Protein AF-A0A6M3IYB3-F1 (afdb_monomer_lite)

Radius of gyration: 25.64 Å; chains: 1; bounding box: 66×63×78 Å

pLDDT: mean 83.31, std 16.06, range [35.41, 97.5]

Organism: NCBI:txid1070528

Structure (mmCIF, N/CA/C/O backbone):
data_AF-A0A6M3IYB3-F1
#
_entry.id   AF-A0A6M3IYB3-F1
#
loop_
_atom_site.group_PDB
_atom_site.id
_atom_site.type_symbol
_atom_site.label_atom_id
_atom_site.label_alt_id
_atom_site.label_comp_id
_atom_site.label_asym_id
_atom_site.label_entity_id
_atom_site.label_seq_id
_atom_site.pdbx_PDB_ins_code
_atom_site.Cartn_x
_atom_site.Cartn_y
_atom_site.Cartn_z
_atom_site.occupancy
_atom_site.B_iso_or_equiv
_atom_site.auth_seq_id
_atom_site.auth_comp_id
_atom_site.auth_asym_id
_atom_site.auth_atom_id
_atom_site.pdbx_PDB_model_num
ATOM 1 N N . MET A 1 1 ? 25.059 30.092 -46.798 1.00 45.81 1 MET A N 1
ATOM 2 C CA . MET A 1 1 ? 26.028 29.806 -45.722 1.00 45.81 1 MET A CA 1
ATOM 3 C C . MET A 1 1 ? 25.673 28.438 -45.181 1.00 45.81 1 MET A C 1
ATOM 5 O O . MET A 1 1 ? 24.581 28.301 -44.657 1.00 45.81 1 MET A O 1
ATOM 9 N N . ALA A 1 2 ? 26.499 27.421 -45.425 1.00 50.78 2 ALA A N 1
ATOM 10 C CA . ALA A 1 2 ? 26.292 26.113 -44.812 1.00 50.78 2 ALA A CA 1
ATOM 11 C C . ALA A 1 2 ? 26.700 26.242 -43.340 1.00 50.78 2 ALA A C 1
ATOM 13 O O . ALA A 1 2 ? 27.880 26.450 -43.049 1.00 50.78 2 ALA A O 1
ATOM 14 N N . GLU A 1 3 ? 25.721 26.237 -42.438 1.00 55.41 3 GLU A N 1
ATOM 15 C CA . GLU A 1 3 ? 25.973 26.169 -41.001 1.00 55.41 3 GLU A CA 1
ATOM 16 C C . GLU A 1 3 ? 26.817 24.922 -40.732 1.00 55.41 3 GLU A C 1
ATOM 18 O O . GLU A 1 3 ? 26.485 23.821 -41.171 1.00 55.41 3 GLU A O 1
ATOM 23 N N . LYS A 1 4 ? 27.970 25.101 -40.080 1.00 54.88 4 LYS A N 1
ATOM 24 C CA . LYS A 1 4 ? 28.775 23.969 -39.626 1.00 54.88 4 LYS A CA 1
ATOM 25 C C . LYS A 1 4 ? 27.928 23.201 -38.616 1.00 54.88 4 LYS A C 1
ATOM 27 O O . LYS A 1 4 ? 27.732 23.693 -37.510 1.00 54.88 4 LYS A O 1
ATOM 32 N N . GLU A 1 5 ? 27.449 22.019 -38.996 1.00 70.62 5 GLU A N 1
ATOM 33 C CA . GLU A 1 5 ? 26.869 21.065 -38.050 1.00 70.62 5 GLU A CA 1
ATOM 34 C C . GLU A 1 5 ? 27.866 20.849 -36.910 1.00 70.62 5 GLU A C 1
ATOM 36 O O . GLU A 1 5 ? 28.963 20.316 -37.123 1.00 70.62 5 GLU A O 1
ATOM 41 N N . THR A 1 6 ? 27.508 21.297 -35.707 1.00 83.31 6 THR A N 1
ATOM 42 C CA . THR A 1 6 ? 28.275 20.992 -34.502 1.00 83.31 6 THR A CA 1
ATOM 43 C C . THR A 1 6 ? 28.244 19.483 -34.253 1.00 83.31 6 THR A C 1
ATOM 45 O O . THR A 1 6 ? 27.295 18.787 -34.620 1.00 83.31 6 THR A O 1
ATOM 48 N N . GLU A 1 7 ? 29.306 18.948 -33.646 1.00 86.25 7 GLU A N 1
ATOM 49 C CA . GLU A 1 7 ? 29.440 17.509 -33.360 1.00 86.25 7 GLU A CA 1
ATOM 50 C C . GLU A 1 7 ? 28.261 16.950 -32.543 1.00 86.25 7 GLU A C 1
ATOM 52 O O . GLU A 1 7 ? 27.913 15.776 -32.661 1.00 86.25 7 GLU A O 1
ATOM 57 N N . GLU A 1 8 ? 27.599 17.814 -31.775 1.00 87.62 8 GLU A N 1
ATOM 58 C CA . GLU A 1 8 ? 26.383 17.531 -31.016 1.00 87.62 8 GLU A CA 1
ATOM 59 C C . GLU A 1 8 ? 25.196 17.163 -31.915 1.00 87.62 8 GLU A C 1
ATOM 61 O O . GLU A 1 8 ? 24.515 16.178 -31.638 1.00 87.62 8 GLU A O 1
ATOM 66 N N . TYR A 1 9 ? 24.970 17.878 -33.025 1.00 90.38 9 TYR A N 1
ATOM 67 C CA . TYR A 1 9 ? 23.885 17.542 -33.957 1.00 90.38 9 TYR A CA 1
ATOM 68 C C . TYR A 1 9 ? 24.120 16.197 -34.633 1.00 90.38 9 TYR A C 1
ATOM 70 O O . TYR A 1 9 ? 23.188 15.408 -34.766 1.00 90.38 9 TYR A O 1
ATOM 78 N N . LYS A 1 10 ? 25.375 15.889 -34.978 1.00 92.12 10 LYS A N 1
ATOM 79 C CA . LYS A 1 10 ? 25.733 14.575 -35.527 1.00 92.12 10 LYS A CA 1
ATOM 80 C C . LYS A 1 10 ? 25.457 13.464 -34.522 1.00 92.12 10 LYS A C 1
ATOM 82 O O . LYS A 1 10 ? 24.902 12.434 -34.889 1.00 92.12 10 LYS A O 1
ATOM 87 N N . PHE A 1 11 ? 25.788 13.696 -33.253 1.00 91.88 11 PHE A N 1
ATOM 88 C CA . PHE A 1 11 ? 25.524 12.736 -32.186 1.00 91.88 11 PHE A CA 1
ATOM 89 C C . PHE A 1 11 ? 24.021 12.538 -31.944 1.00 91.88 11 PHE A C 1
ATOM 91 O O . PHE A 1 11 ? 23.573 11.408 -31.765 1.00 91.88 11 PHE A O 1
ATOM 98 N N . ILE A 1 12 ? 23.227 13.610 -32.025 1.00 93.44 12 ILE A N 1
ATOM 99 C CA . ILE A 1 12 ? 21.763 13.536 -31.960 1.00 93.44 12 ILE A CA 1
ATOM 100 C C . ILE A 1 12 ? 21.186 12.727 -33.130 1.00 93.44 12 ILE A C 1
ATOM 102 O O . ILE A 1 12 ? 20.299 11.888 -32.951 1.00 93.44 12 ILE A O 1
ATOM 106 N N . ASP A 1 13 ? 21.697 12.954 -34.334 1.00 94.69 13 ASP A N 1
ATOM 107 C CA . ASP A 1 13 ? 21.242 12.265 -35.536 1.00 94.69 13 ASP A CA 1
ATOM 108 C C . ASP A 1 13 ? 21.553 10.766 -35.529 1.00 94.69 13 ASP A C 1
ATOM 110 O O . ASP A 1 13 ? 20.776 9.985 -36.087 1.00 94.69 13 ASP A O 1
ATOM 114 N N . GLU A 1 14 ? 22.640 10.343 -34.874 1.00 94.00 14 GLU A N 1
ATOM 115 C CA . GLU A 1 14 ? 22.983 8.927 -34.718 1.00 94.00 14 GLU A CA 1
ATOM 116 C C . GLU A 1 14 ? 21.847 8.152 -34.036 1.00 94.00 14 GLU A C 1
ATOM 118 O O . GLU A 1 14 ? 21.379 7.148 -34.580 1.00 94.00 14 GLU A O 1
ATOM 123 N N . PHE A 1 15 ? 21.350 8.624 -32.886 1.00 91.12 15 PHE A N 1
ATOM 124 C CA . PHE A 1 15 ? 20.295 7.912 -32.159 1.00 91.12 15 PHE A CA 1
ATOM 125 C C . PHE A 1 15 ? 18.886 8.188 -32.694 1.00 91.12 15 PHE A C 1
ATOM 127 O O . PHE A 1 15 ? 18.034 7.305 -32.624 1.00 91.12 15 PHE A O 1
ATOM 134 N N . LYS A 1 16 ? 18.619 9.350 -33.310 1.00 94.50 16 LYS A N 1
ATOM 135 C CA . LYS A 1 16 ? 17.307 9.642 -33.930 1.00 94.50 16 LYS A CA 1
ATOM 136 C C . LYS A 1 16 ? 16.931 8.676 -35.053 1.00 94.50 16 LYS A C 1
ATOM 138 O O . LYS A 1 16 ? 15.746 8.467 -35.317 1.00 94.50 16 LYS A O 1
ATOM 143 N N . ARG A 1 17 ? 17.926 8.084 -35.719 1.00 94.56 17 ARG A N 1
ATOM 144 C CA . ARG A 1 17 ? 17.726 7.081 -36.779 1.00 94.56 17 ARG A CA 1
ATOM 145 C C . ARG A 1 17 ? 17.365 5.698 -36.233 1.00 94.56 17 ARG A C 1
ATOM 147 O O . ARG A 1 17 ? 16.948 4.831 -36.998 1.00 94.56 17 ARG A O 1
ATOM 154 N N . MET A 1 18 ? 17.506 5.475 -34.928 1.00 95.44 18 MET A N 1
ATOM 155 C CA . MET A 1 18 ? 17.204 4.194 -34.297 1.00 95.44 18 MET A CA 1
ATOM 156 C C . MET A 1 18 ? 15.707 4.104 -34.025 1.00 95.44 18 MET A C 1
ATOM 158 O O . MET A 1 18 ? 15.171 4.847 -33.207 1.00 95.44 18 MET A O 1
ATOM 162 N N . ALA A 1 19 ? 15.034 3.193 -34.726 1.00 93.00 19 ALA A N 1
ATOM 163 C CA . ALA A 1 19 ? 13.597 2.958 -34.581 1.00 93.00 19 ALA A CA 1
ATOM 164 C C . ALA A 1 19 ? 13.267 1.698 -33.765 1.00 93.00 19 ALA A C 1
ATOM 166 O O . ALA A 1 19 ? 12.113 1.486 -33.412 1.00 93.00 19 ALA A O 1
ATOM 167 N N . GLN A 1 20 ? 14.261 0.849 -33.489 1.00 91.31 20 GLN A N 1
ATOM 168 C CA . GLN A 1 20 ? 14.078 -0.410 -32.770 1.00 91.31 20 GLN A CA 1
ATOM 169 C C . GLN A 1 20 ? 14.708 -0.339 -31.382 1.00 91.31 20 GLN A C 1
ATOM 171 O O . GLN A 1 20 ? 15.848 0.102 -31.225 1.00 91.31 20 GLN A O 1
ATOM 176 N N . GLU A 1 21 ? 13.988 -0.857 -30.391 1.00 87.38 21 GLU A N 1
ATOM 177 C CA . GLU A 1 21 ? 14.414 -0.878 -28.992 1.00 87.38 21 GLU A CA 1
ATOM 178 C C . GLU A 1 21 ? 15.741 -1.629 -28.777 1.00 87.38 21 GLU A C 1
ATOM 180 O O . GLU A 1 21 ? 16.617 -1.168 -28.046 1.00 87.38 21 GLU A O 1
ATOM 185 N N . GLY A 1 22 ? 15.934 -2.775 -29.435 1.00 85.62 22 GLY A N 1
ATOM 186 C CA . GLY A 1 22 ? 17.182 -3.537 -29.309 1.00 85.62 22 GLY A CA 1
ATOM 187 C C . GLY A 1 22 ? 18.407 -2.723 -29.741 1.00 85.62 22 GLY A C 1
ATOM 188 O O . GLY A 1 22 ? 19.424 -2.703 -29.049 1.00 85.62 22 GLY A O 1
ATOM 189 N N . ILE A 1 23 ? 18.275 -1.970 -30.837 1.00 90.69 23 ILE A N 1
ATOM 190 C CA . ILE A 1 23 ? 19.353 -1.152 -31.404 1.00 90.69 23 ILE A CA 1
ATOM 191 C C . ILE A 1 23 ? 19.683 0.024 -30.480 1.00 90.69 23 ILE A C 1
ATOM 193 O O . ILE A 1 23 ? 20.858 0.271 -30.200 1.00 90.69 23 ILE A O 1
ATOM 197 N N . ILE A 1 24 ? 18.666 0.726 -29.968 1.00 91.06 24 ILE A N 1
ATOM 198 C CA . ILE A 1 24 ? 18.891 1.884 -29.094 1.00 91.06 24 ILE A CA 1
ATOM 199 C C . ILE A 1 24 ? 19.515 1.463 -27.753 1.00 91.06 24 ILE A C 1
ATOM 201 O O . ILE A 1 24 ? 20.408 2.149 -27.258 1.00 91.06 24 ILE A O 1
ATOM 205 N N . ARG A 1 25 ? 19.166 0.280 -27.222 1.00 85.50 25 ARG A N 1
ATOM 206 C CA . ARG A 1 25 ? 19.807 -0.308 -26.029 1.00 85.50 25 ARG A CA 1
ATOM 207 C C . ARG A 1 25 ? 21.270 -0.662 -26.246 1.00 85.50 25 ARG A C 1
ATOM 209 O O . ARG A 1 25 ? 22.111 -0.366 -25.397 1.00 85.50 25 ARG A O 1
ATOM 216 N N . GLU A 1 26 ? 21.593 -1.313 -27.361 1.00 88.31 26 GLU A N 1
ATOM 217 C CA . GLU A 1 26 ? 22.987 -1.621 -27.686 1.00 88.31 26 GLU A CA 1
ATOM 218 C C . GLU A 1 26 ? 23.816 -0.350 -27.864 1.00 88.31 26 GLU A C 1
ATOM 220 O O . GLU A 1 26 ? 24.968 -0.289 -27.423 1.00 88.31 26 GLU A O 1
ATOM 225 N N . TYR A 1 27 ? 23.221 0.673 -28.474 1.00 93.25 27 TYR A N 1
ATOM 226 C CA . TYR A 1 27 ? 23.857 1.965 -28.651 1.00 93.25 27 TYR A CA 1
ATOM 227 C C . TYR A 1 27 ? 24.082 2.691 -27.321 1.00 93.25 27 TYR A C 1
ATOM 229 O O . TYR A 1 27 ? 25.200 3.144 -27.075 1.00 93.25 27 TYR A O 1
ATOM 237 N N . GLU A 1 28 ? 23.078 2.748 -26.440 1.00 91.62 28 GLU A N 1
ATOM 238 C CA . GLU A 1 28 ? 23.203 3.317 -25.091 1.00 91.62 28 GLU A CA 1
ATOM 239 C C . GLU A 1 28 ? 24.327 2.623 -24.322 1.00 91.62 28 GLU A C 1
ATOM 241 O O . GLU A 1 28 ? 25.203 3.276 -23.763 1.00 91.62 28 GLU A O 1
ATOM 246 N N . LYS A 1 29 ? 24.365 1.285 -24.355 1.00 87.88 29 LYS A N 1
ATOM 247 C CA . LYS A 1 29 ? 25.398 0.498 -23.676 1.00 87.88 29 LYS A CA 1
ATOM 248 C C . LYS A 1 29 ? 26.805 0.839 -24.174 1.00 87.88 29 LYS A C 1
ATOM 250 O O . LYS A 1 29 ? 27.724 0.912 -23.362 1.00 87.88 29 LYS A O 1
ATOM 255 N N . LYS A 1 30 ? 26.976 1.055 -25.484 1.00 93.94 30 LYS A N 1
ATOM 256 C CA . LYS A 1 30 ? 28.264 1.428 -26.098 1.00 93.94 30 LYS A CA 1
ATOM 257 C C . LYS A 1 30 ? 28.653 2.884 -25.823 1.00 93.94 30 LYS A C 1
ATOM 259 O O . LYS A 1 30 ? 29.837 3.168 -25.682 1.00 93.94 30 LYS A O 1
ATOM 264 N N . ASN A 1 31 ? 27.679 3.789 -25.720 1.00 93.19 31 ASN A N 1
ATOM 265 C CA . ASN A 1 31 ? 27.908 5.237 -25.676 1.00 93.19 31 ASN A CA 1
ATOM 266 C C . ASN A 1 31 ? 27.541 5.894 -24.337 1.00 93.19 31 ASN A C 1
ATOM 268 O O . ASN A 1 31 ? 27.537 7.118 -24.245 1.00 93.19 31 ASN A O 1
ATOM 272 N N . ARG A 1 32 ? 27.260 5.117 -23.284 1.00 87.50 32 ARG A N 1
ATOM 273 C CA . ARG A 1 32 ? 26.727 5.616 -22.005 1.00 87.50 32 ARG A CA 1
ATOM 274 C C . ARG A 1 32 ? 27.511 6.786 -21.414 1.00 87.50 32 ARG A C 1
ATOM 276 O O . ARG A 1 32 ? 26.906 7.770 -21.006 1.00 87.50 32 ARG A O 1
ATOM 283 N N . ASN A 1 33 ? 28.840 6.699 -21.375 1.00 85.25 33 ASN A N 1
ATOM 284 C CA . ASN A 1 33 ? 29.669 7.776 -20.821 1.00 85.25 33 ASN A CA 1
ATOM 285 C C . ASN A 1 33 ? 29.556 9.046 -21.674 1.00 85.25 33 ASN A C 1
ATOM 287 O O . ASN A 1 33 ? 29.311 10.121 -21.147 1.00 85.25 33 ASN A O 1
ATOM 291 N N . ARG A 1 34 ? 29.598 8.894 -23.003 1.00 91.00 34 ARG A N 1
ATOM 292 C CA . ARG A 1 34 ? 29.438 9.999 -23.955 1.00 91.00 34 ARG A CA 1
ATOM 293 C C . ARG A 1 34 ? 28.071 10.679 -23.821 1.00 91.00 34 ARG A C 1
ATOM 295 O O . ARG A 1 34 ? 28.008 11.896 -23.888 1.00 91.00 34 ARG A O 1
ATOM 302 N N . ILE A 1 35 ? 26.996 9.916 -23.599 1.00 90.19 35 ILE A N 1
ATOM 303 C CA . ILE A 1 35 ? 25.647 10.458 -23.348 1.00 90.19 35 ILE A CA 1
ATOM 304 C C . ILE A 1 35 ? 25.608 11.199 -22.003 1.00 90.19 35 ILE A C 1
ATOM 306 O O . ILE A 1 35 ? 25.095 12.312 -21.928 1.00 90.19 35 ILE A O 1
ATOM 310 N N . ASN A 1 36 ? 26.181 10.619 -20.945 1.00 83.81 36 ASN A N 1
ATOM 311 C CA . ASN A 1 36 ? 26.195 11.217 -19.606 1.00 83.81 36 ASN A CA 1
ATOM 312 C C . ASN A 1 36 ? 27.024 12.503 -19.519 1.00 83.81 36 ASN A C 1
ATOM 314 O O . ASN A 1 36 ? 26.667 13.396 -18.751 1.00 83.81 36 ASN A O 1
ATOM 318 N N . ASP A 1 37 ? 28.085 12.616 -20.311 1.00 88.50 37 ASP A N 1
ATOM 319 C CA . ASP A 1 37 ? 28.954 13.793 -20.342 1.00 88.50 37 ASP A CA 1
ATOM 320 C C . ASP A 1 37 ? 28.467 14.857 -21.347 1.00 88.50 37 ASP A C 1
ATOM 322 O O . ASP A 1 37 ? 28.964 15.981 -21.345 1.00 88.50 37 ASP A O 1
ATOM 326 N N . ALA A 1 38 ? 27.467 14.537 -22.180 1.00 90.94 38 ALA A N 1
ATOM 327 C CA . ALA A 1 38 ? 26.937 15.450 -23.189 1.00 90.94 38 ALA A CA 1
ATOM 328 C C . ALA A 1 38 ? 26.139 16.632 -22.589 1.00 90.94 38 ALA A C 1
ATOM 330 O O . ALA A 1 38 ? 25.625 16.539 -21.460 1.00 90.94 38 ALA A O 1
ATOM 331 N N . PRO A 1 39 ? 25.975 17.729 -23.356 1.00 89.94 39 PRO A N 1
ATOM 332 C CA . PRO A 1 39 ? 25.061 18.819 -23.024 1.00 89.94 39 PRO A CA 1
ATOM 333 C C . PRO A 1 39 ? 23.617 18.348 -22.819 1.00 89.94 39 PRO A C 1
ATOM 335 O O . PRO A 1 39 ? 23.211 17.272 -23.271 1.00 89.94 39 PRO A O 1
ATOM 338 N N . PHE A 1 40 ? 22.832 19.168 -22.124 1.00 82.25 40 PHE A N 1
ATOM 339 C CA . PHE A 1 40 ? 21.451 18.846 -21.763 1.00 82.25 40 PHE A CA 1
ATOM 340 C C . PHE A 1 40 ? 20.574 18.576 -22.993 1.00 82.25 40 PHE A C 1
ATOM 342 O O . PHE A 1 40 ? 19.767 17.654 -22.981 1.00 82.25 40 PHE A O 1
ATOM 349 N N . GLU A 1 41 ? 20.787 19.316 -24.076 1.00 87.50 41 GLU A N 1
ATOM 350 C CA . GLU A 1 41 ? 20.046 19.223 -25.334 1.00 87.50 41 GLU A CA 1
ATOM 351 C C . GLU A 1 41 ? 20.187 17.841 -25.983 1.00 87.50 41 GLU A C 1
ATOM 353 O O . GLU A 1 41 ? 19.222 17.286 -26.509 1.00 87.50 41 GLU A O 1
ATOM 358 N N . VAL A 1 42 ? 21.386 17.258 -25.915 1.00 89.44 42 VAL A N 1
ATOM 359 C CA . VAL A 1 42 ? 21.665 15.918 -26.444 1.00 89.44 42 VAL A CA 1
ATOM 360 C C . VAL A 1 42 ? 20.979 14.855 -25.589 1.00 89.44 42 VAL A C 1
ATOM 362 O O . VAL A 1 42 ? 20.385 13.924 -26.131 1.00 89.44 42 VAL A O 1
ATOM 365 N N . LYS A 1 43 ? 21.032 15.006 -24.260 1.00 88.62 43 LYS A N 1
ATOM 366 C CA . LYS A 1 43 ? 20.381 14.092 -23.310 1.00 88.62 43 LYS A CA 1
ATOM 367 C C . LYS A 1 43 ? 18.864 14.102 -23.476 1.00 88.62 43 LYS A C 1
ATOM 369 O O . LYS A 1 43 ? 18.274 13.045 -23.657 1.00 88.62 43 LYS A O 1
ATOM 374 N N . ASP A 1 44 ? 18.254 15.285 -23.520 1.00 88.75 44 ASP A N 1
ATOM 375 C CA . ASP A 1 44 ? 16.813 15.448 -23.745 1.00 88.75 44 ASP A CA 1
ATOM 376 C C . ASP A 1 44 ? 16.380 14.876 -25.105 1.00 88.75 44 ASP A C 1
ATOM 378 O O . ASP A 1 44 ? 15.356 14.200 -25.209 1.00 88.75 44 ASP A O 1
ATOM 382 N N . ALA A 1 45 ? 17.178 15.078 -26.158 1.00 92.00 45 ALA A N 1
ATOM 383 C CA . ALA A 1 45 ? 16.902 14.483 -27.462 1.00 92.00 45 ALA A CA 1
ATOM 384 C C . ALA A 1 45 ? 16.982 12.946 -27.433 1.00 92.00 45 ALA A C 1
ATOM 386 O O . ALA A 1 45 ? 16.153 12.287 -28.071 1.00 92.00 45 ALA A O 1
ATOM 387 N N . PHE A 1 46 ? 17.948 12.379 -26.706 1.00 92.75 46 PHE A N 1
ATOM 388 C CA . PHE A 1 46 ? 18.078 10.934 -26.527 1.00 92.75 46 PHE A CA 1
ATOM 389 C C . PHE A 1 46 ? 16.882 10.369 -25.758 1.00 92.75 46 PHE A C 1
ATOM 391 O O . PHE A 1 46 ? 16.250 9.427 -26.235 1.00 92.75 46 PHE A O 1
ATOM 398 N N . ASP A 1 47 ? 16.501 11.001 -24.647 1.00 87.12 47 ASP A N 1
ATOM 399 C CA . ASP A 1 47 ? 15.352 10.606 -23.830 1.00 87.12 47 ASP A CA 1
ATOM 400 C C . ASP A 1 47 ? 14.044 10.672 -24.631 1.00 87.12 47 ASP A C 1
ATOM 402 O O . ASP A 1 47 ? 13.256 9.726 -24.624 1.00 87.12 47 ASP A O 1
ATOM 406 N N . LYS A 1 48 ? 13.824 11.738 -25.413 1.00 91.06 48 LYS A N 1
ATOM 407 C CA . LYS A 1 48 ? 12.658 11.856 -26.306 1.00 91.06 48 LYS A CA 1
ATOM 408 C C . LYS A 1 48 ? 12.614 10.752 -27.356 1.00 91.06 48 LYS A C 1
ATOM 410 O O . LYS A 1 48 ? 11.541 10.208 -27.624 1.00 91.06 48 LYS A O 1
ATOM 415 N N . GLN A 1 49 ? 13.753 10.425 -27.966 1.00 93.81 49 GLN A N 1
ATOM 416 C CA . GLN A 1 49 ? 13.820 9.343 -28.945 1.00 93.81 49 GLN A CA 1
ATOM 417 C C . GLN A 1 49 ? 13.581 7.984 -28.283 1.00 93.81 49 GLN A C 1
ATOM 419 O O . GLN A 1 49 ? 12.871 7.151 -28.842 1.00 93.81 49 GLN A O 1
ATOM 424 N N . TRP A 1 50 ? 14.118 7.777 -27.084 1.00 88.12 50 TRP A N 1
ATOM 425 C CA . TRP A 1 50 ? 13.885 6.576 -26.300 1.00 88.12 50 TRP A CA 1
ATOM 426 C C . TRP A 1 50 ? 12.399 6.396 -25.998 1.00 88.12 50 TRP A C 1
ATOM 428 O O . TRP A 1 50 ? 11.820 5.385 -26.383 1.00 88.12 50 TRP A O 1
ATOM 438 N N . VAL A 1 51 ? 11.750 7.425 -25.443 1.00 85.06 51 VAL A N 1
ATOM 439 C CA . VAL A 1 51 ? 10.300 7.448 -25.178 1.00 85.06 51 VAL A CA 1
ATOM 440 C C . VAL A 1 51 ? 9.494 7.196 -26.452 1.00 85.06 51 VAL A C 1
ATOM 442 O O . VAL A 1 51 ? 8.497 6.481 -26.418 1.00 85.06 51 VAL A O 1
ATOM 445 N N . LYS A 1 52 ? 9.922 7.735 -27.598 1.00 91.81 52 LYS A N 1
ATOM 446 C CA . LYS A 1 52 ? 9.262 7.488 -28.886 1.00 91.81 52 LYS A CA 1
ATOM 447 C C . LYS A 1 52 ? 9.342 6.018 -29.317 1.00 91.81 52 LYS A C 1
ATOM 449 O O . LYS A 1 52 ? 8.386 5.516 -29.899 1.00 91.81 52 LYS A O 1
ATOM 454 N N . VAL A 1 53 ? 10.469 5.350 -29.070 1.00 88.06 53 VAL A N 1
ATOM 455 C CA . VAL A 1 53 ? 10.707 3.956 -29.481 1.00 88.06 53 VAL A CA 1
ATOM 456 C C . VAL A 1 53 ? 10.081 2.961 -28.503 1.00 88.06 53 VAL A C 1
ATOM 458 O O . VAL A 1 53 ? 9.488 1.979 -28.938 1.00 88.06 53 VAL A O 1
ATOM 461 N N . THR A 1 54 ? 10.191 3.203 -27.195 1.00 78.94 54 THR A N 1
ATOM 462 C CA . THR A 1 54 ? 9.764 2.260 -26.145 1.00 78.94 54 THR A CA 1
ATOM 463 C C . THR A 1 54 ? 8.419 2.609 -25.506 1.00 78.94 54 THR A C 1
ATOM 465 O O . THR A 1 54 ? 7.923 1.868 -24.659 1.00 78.94 54 THR A O 1
ATOM 468 N N . GLY A 1 55 ? 7.833 3.755 -25.862 1.00 81.31 55 GLY A N 1
ATOM 469 C CA . GLY A 1 55 ? 6.701 4.347 -25.152 1.00 81.31 55 GLY A CA 1
ATOM 470 C C . GLY A 1 55 ? 7.089 4.902 -23.776 1.00 81.31 55 GLY A C 1
ATOM 471 O O . GLY A 1 55 ? 8.233 4.796 -23.328 1.00 81.31 55 GLY A O 1
ATOM 472 N N . TYR A 1 56 ? 6.101 5.446 -23.058 1.00 67.00 56 TYR A N 1
ATOM 473 C CA . TYR A 1 56 ? 6.242 5.906 -21.665 1.00 67.00 56 TYR A CA 1
ATOM 474 C C . TYR A 1 56 ? 6.454 4.760 -20.653 1.00 67.00 56 TYR A C 1
ATOM 476 O O . TYR A 1 56 ? 6.567 5.003 -19.454 1.00 67.00 56 TYR A O 1
ATOM 484 N N . HIS A 1 57 ? 6.495 3.510 -21.122 1.00 49.56 57 HIS A N 1
ATOM 485 C CA . HIS A 1 57 ? 6.410 2.307 -20.298 1.00 49.56 57 HIS A CA 1
ATOM 486 C C . HIS A 1 57 ? 7.753 1.592 -20.068 1.00 49.56 57 HIS A C 1
ATOM 488 O O . HIS A 1 57 ? 7.744 0.428 -19.669 1.00 49.56 57 HIS A O 1
ATOM 494 N N . TYR A 1 58 ? 8.916 2.241 -20.265 1.00 49.47 58 TYR A N 1
ATOM 495 C CA . TYR A 1 58 ? 10.194 1.574 -19.972 1.00 49.47 58 TYR A CA 1
ATOM 496 C C . TYR A 1 58 ? 11.295 2.408 -19.276 1.00 49.47 58 TYR A C 1
ATOM 498 O O . TYR A 1 58 ? 11.852 3.342 -19.840 1.00 49.47 58 TYR A O 1
ATOM 506 N N . TYR A 1 59 ? 11.628 1.912 -18.071 1.00 50.34 59 TYR A N 1
ATOM 507 C CA . TYR A 1 59 ? 12.749 2.095 -17.125 1.00 50.34 59 TYR A CA 1
ATOM 508 C C . TYR A 1 59 ? 13.218 3.478 -16.669 1.00 50.34 59 TYR A C 1
ATOM 510 O O . TYR A 1 59 ? 13.759 4.291 -17.411 1.00 50.34 59 TYR A O 1
ATOM 518 N N . GLN A 1 60 ? 13.188 3.599 -15.338 1.00 49.47 60 GLN A N 1
ATOM 519 C CA . GLN A 1 60 ? 13.913 4.582 -14.553 1.00 49.47 60 GLN A CA 1
ATOM 520 C C . GLN A 1 60 ? 15.425 4.537 -14.852 1.00 49.47 60 GLN A C 1
ATOM 522 O O . GLN A 1 60 ? 16.021 3.448 -14.845 1.00 49.47 60 GLN A O 1
ATOM 527 N N . PRO A 1 61 ? 16.076 5.702 -15.029 1.00 40.88 61 PRO A N 1
ATOM 528 C CA . PRO A 1 61 ? 17.531 5.795 -14.995 1.00 40.88 61 PRO A CA 1
ATOM 529 C C . PRO A 1 61 ? 18.058 5.239 -13.665 1.00 40.88 61 PRO A C 1
ATOM 531 O O . PRO A 1 61 ? 17.320 5.129 -12.687 1.00 40.88 61 PRO A O 1
ATOM 534 N N . VAL A 1 62 ? 19.352 4.905 -13.598 1.00 38.81 62 VAL A N 1
ATOM 535 C CA . VAL A 1 62 ? 20.028 4.724 -12.303 1.00 38.81 62 VAL A CA 1
ATOM 536 C C . VAL A 1 62 ? 19.837 6.028 -11.536 1.00 38.81 62 VAL A C 1
ATOM 538 O O . VAL A 1 62 ? 20.518 7.016 -11.804 1.00 38.81 62 VAL A O 1
ATOM 541 N N . THR A 1 63 ? 18.861 6.070 -10.637 1.00 43.19 63 THR A N 1
ATOM 542 C CA . THR A 1 63 ? 18.568 7.284 -9.896 1.00 43.19 63 THR A CA 1
ATOM 543 C C . THR A 1 63 ? 19.689 7.470 -8.886 1.00 43.19 63 THR A C 1
ATOM 545 O O . THR A 1 63 ? 19.871 6.669 -7.969 1.00 43.19 63 THR A O 1
ATOM 548 N N . THR A 1 64 ? 20.467 8.536 -9.057 1.00 41.91 64 THR A N 1
ATOM 549 C CA . THR A 1 64 ? 21.378 9.041 -8.019 1.00 41.91 64 THR A CA 1
ATOM 550 C C . THR A 1 64 ? 20.603 9.633 -6.842 1.00 41.91 64 THR A C 1
ATOM 552 O O . THR A 1 64 ? 21.172 9.829 -5.766 1.00 41.91 64 THR A O 1
ATOM 555 N N . ALA A 1 65 ? 19.300 9.890 -7.026 1.00 42.38 65 ALA A N 1
ATOM 556 C CA . ALA A 1 65 ? 18.388 10.217 -5.949 1.00 42.38 65 ALA A CA 1
ATOM 557 C C . ALA A 1 65 ? 18.436 9.093 -4.910 1.00 42.38 65 ALA A C 1
ATOM 559 O O . ALA A 1 65 ? 18.115 7.938 -5.194 1.00 42.38 65 ALA A O 1
ATOM 560 N N . LYS A 1 66 ? 18.875 9.440 -3.698 1.00 43.62 66 LYS A N 1
ATOM 561 C CA . LYS A 1 66 ? 18.738 8.546 -2.551 1.00 43.62 66 LYS A CA 1
ATOM 562 C C . LYS A 1 66 ? 17.250 8.189 -2.447 1.00 43.62 66 LYS A C 1
ATOM 564 O O . LYS A 1 66 ? 16.435 9.107 -2.572 1.00 43.62 66 LYS A O 1
ATOM 569 N N . PRO A 1 67 ? 16.882 6.911 -2.237 1.00 45.91 67 PRO A N 1
ATOM 570 C CA . PRO A 1 67 ? 15.491 6.584 -1.955 1.00 45.91 67 PRO A CA 1
ATOM 571 C C . PRO A 1 67 ? 15.027 7.480 -0.804 1.00 45.91 67 PRO A C 1
ATOM 573 O O . PRO A 1 67 ? 15.827 7.805 0.082 1.00 45.91 67 PRO A O 1
ATOM 576 N N . ASN A 1 68 ? 13.768 7.923 -0.844 1.00 43.91 68 ASN A N 1
ATOM 577 C CA . ASN A 1 68 ? 13.145 8.607 0.284 1.00 43.91 68 ASN A CA 1
ATOM 578 C C . ASN A 1 68 ? 13.092 7.610 1.449 1.00 43.91 68 ASN A C 1
ATOM 580 O O . ASN A 1 68 ? 12.079 6.959 1.685 1.00 43.91 68 ASN A O 1
ATOM 584 N N . TYR A 1 69 ? 14.205 7.457 2.165 1.00 43.00 69 TYR A N 1
ATOM 585 C CA . TYR A 1 69 ? 14.190 6.936 3.515 1.00 43.00 69 TYR A CA 1
ATOM 586 C C . TYR A 1 69 ? 13.235 7.847 4.273 1.00 43.00 69 TYR A C 1
ATOM 588 O O . TYR A 1 69 ? 13.355 9.070 4.162 1.00 43.00 69 TYR A O 1
ATOM 596 N N . ALA A 1 70 ? 12.272 7.269 4.992 1.00 42.84 70 ALA A N 1
ATOM 597 C CA . ALA A 1 70 ? 11.432 8.040 5.892 1.00 42.84 70 ALA A CA 1
ATOM 598 C C . ALA A 1 70 ? 12.356 8.923 6.745 1.00 42.84 70 ALA A C 1
ATOM 600 O O . ALA A 1 70 ? 13.185 8.429 7.514 1.00 42.84 70 ALA A O 1
ATOM 601 N N . LEU A 1 71 ? 12.297 10.234 6.497 1.00 39.44 71 LEU A N 1
ATOM 602 C CA . LEU A 1 71 ? 13.067 11.229 7.221 1.00 39.44 71 LEU A CA 1
ATOM 603 C C . LEU A 1 71 ? 12.574 11.160 8.665 1.00 39.44 71 LEU A C 1
ATOM 605 O O . LEU A 1 71 ? 11.492 11.642 8.973 1.00 39.44 71 LEU A O 1
ATOM 609 N N . HIS A 1 72 ? 13.388 10.527 9.509 1.00 36.00 72 HIS A N 1
ATOM 610 C CA . HIS A 1 72 ? 13.217 10.331 10.950 1.00 36.00 72 HIS A CA 1
ATOM 611 C C . HIS A 1 72 ? 12.395 9.113 11.398 1.00 36.00 72 HIS A C 1
ATOM 613 O O . HIS A 1 72 ? 11.182 9.057 11.247 1.00 36.00 72 HIS A O 1
ATOM 619 N N . GLY A 1 73 ? 13.080 8.203 12.104 1.00 35.84 73 GLY A N 1
ATOM 620 C CA . GLY A 1 73 ? 12.459 7.244 13.022 1.00 35.84 73 GLY A CA 1
ATOM 621 C C . GLY A 1 73 ? 13.003 5.824 12.900 1.00 35.84 73 GLY A C 1
ATOM 622 O O . GLY A 1 73 ? 12.523 5.056 12.088 1.00 35.84 73 GLY A O 1
ATOM 623 N N . LYS A 1 74 ? 14.045 5.528 13.685 1.00 36.28 74 LYS A N 1
ATOM 624 C CA . LYS A 1 74 ? 14.397 4.234 14.305 1.00 36.28 74 LYS A CA 1
ATOM 625 C C . LYS A 1 74 ? 13.929 2.929 13.616 1.00 36.28 74 LYS A C 1
ATOM 627 O O . LYS A 1 74 ? 12.765 2.587 13.615 1.00 36.28 74 LYS A O 1
ATOM 632 N N . ASN A 1 75 ? 14.910 2.105 13.239 1.00 35.41 75 ASN A N 1
ATOM 633 C CA . ASN A 1 75 ? 14.816 0.665 12.960 1.00 35.41 75 ASN A CA 1
ATOM 634 C C . ASN A 1 75 ? 13.898 0.213 11.805 1.00 35.41 75 ASN A C 1
ATOM 636 O O . ASN A 1 75 ? 12.692 0.395 11.810 1.00 35.41 75 ASN A O 1
ATOM 640 N N . ILE A 1 76 ? 14.465 -0.599 10.910 1.00 39.69 76 ILE A N 1
ATOM 641 C CA . ILE A 1 76 ? 13.745 -1.428 9.920 1.00 39.69 76 ILE A CA 1
ATOM 642 C C . ILE A 1 76 ? 12.733 -2.398 10.595 1.00 39.69 76 ILE A C 1
ATOM 644 O O . ILE A 1 76 ? 11.877 -2.977 9.935 1.00 39.69 76 ILE A O 1
ATOM 648 N N . THR A 1 77 ? 12.790 -2.557 11.925 1.00 38.97 77 THR A N 1
ATOM 649 C CA . THR A 1 77 ? 11.829 -3.330 12.731 1.00 38.97 77 THR A CA 1
ATOM 650 C C . THR A 1 77 ? 10.674 -2.505 13.308 1.00 38.97 77 THR A C 1
ATOM 652 O O . THR A 1 77 ? 9.741 -3.093 13.858 1.00 38.97 77 THR A O 1
ATOM 655 N N . GLU A 1 78 ? 10.707 -1.170 13.249 1.00 38.41 78 GLU A N 1
ATOM 656 C CA . GLU A 1 78 ? 9.531 -0.368 13.591 1.00 38.41 78 GLU A CA 1
ATOM 657 C C . GLU A 1 78 ? 8.564 -0.478 12.416 1.00 38.41 78 GLU A C 1
ATOM 659 O O . GLU A 1 78 ? 8.780 0.107 11.360 1.00 38.41 78 GLU A O 1
ATOM 664 N N . ARG A 1 79 ? 7.529 -1.315 12.591 1.00 43.75 79 ARG A N 1
ATOM 665 C CA . ARG A 1 79 ? 6.353 -1.407 11.713 1.00 43.75 79 ARG A CA 1
ATOM 666 C C . ARG A 1 79 ? 6.076 -0.037 11.101 1.00 43.75 79 ARG A C 1
ATOM 668 O O . ARG A 1 79 ? 5.672 0.852 11.849 1.00 43.75 79 ARG A O 1
ATOM 675 N N . SER A 1 80 ? 6.282 0.104 9.787 1.00 43.12 80 SER A N 1
ATOM 676 C CA . SER A 1 80 ? 6.003 1.337 9.047 1.00 43.12 80 SER A CA 1
ATOM 677 C C . SER A 1 80 ? 4.664 1.885 9.524 1.00 43.12 80 SER A C 1
ATOM 679 O O . SER A 1 80 ? 3.649 1.182 9.398 1.00 43.12 80 SER A O 1
ATOM 681 N N . ASP A 1 81 ? 4.686 3.063 10.168 1.00 43.38 81 ASP A N 1
ATOM 682 C CA . ASP A 1 81 ? 3.488 3.665 10.754 1.00 43.38 81 ASP A CA 1
ATOM 683 C C . ASP A 1 81 ? 2.409 3.643 9.670 1.00 43.38 81 ASP A C 1
ATOM 685 O O . ASP A 1 81 ? 2.647 4.157 8.575 1.00 43.38 81 ASP A O 1
ATOM 689 N N . PRO A 1 82 ? 1.237 3.037 9.926 1.00 47.56 82 PRO A N 1
ATOM 690 C CA . PRO A 1 82 ? 0.182 2.960 8.934 1.00 47.56 82 PRO A CA 1
ATOM 691 C C . PRO A 1 82 ? -0.102 4.324 8.270 1.00 47.56 82 PRO A C 1
ATOM 693 O O . PRO A 1 82 ? -0.463 4.350 7.101 1.00 47.56 82 PRO A O 1
ATOM 696 N N . ARG A 1 83 ? 0.112 5.456 8.960 1.00 40.59 83 ARG A N 1
ATOM 697 C CA . ARG A 1 83 ? -0.106 6.812 8.427 1.00 40.59 83 ARG A CA 1
ATOM 698 C C . ARG A 1 83 ? 0.841 7.281 7.320 1.00 40.59 83 ARG A C 1
ATOM 700 O O . ARG A 1 83 ? 0.421 8.132 6.546 1.00 40.59 83 ARG A O 1
ATOM 707 N N . SER A 1 84 ? 2.081 6.798 7.241 1.00 50.78 84 SER A N 1
ATOM 708 C CA . SER A 1 84 ? 3.045 7.261 6.222 1.00 50.78 84 SER A CA 1
ATOM 709 C C . SER A 1 84 ? 2.955 6.482 4.909 1.00 50.78 84 SER A C 1
ATOM 711 O O . SER A 1 84 ? 3.785 6.665 4.016 1.00 50.78 84 SER A O 1
ATOM 713 N N . ARG A 1 85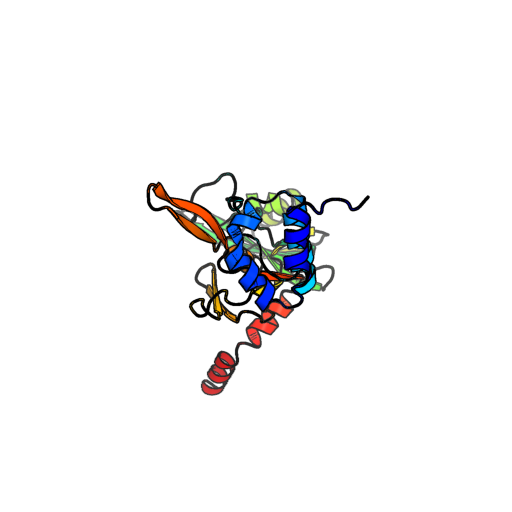 ? 1.951 5.606 4.797 1.00 60.97 85 ARG A N 1
ATOM 714 C CA . ARG A 1 85 ? 1.785 4.705 3.666 1.00 60.97 85 ARG A CA 1
ATOM 715 C C . ARG A 1 85 ? 1.314 5.435 2.417 1.00 60.97 85 ARG A C 1
ATOM 717 O O . ARG A 1 85 ? 0.287 6.109 2.452 1.00 60.97 85 ARG A O 1
ATOM 724 N N . LYS A 1 86 ? 2.051 5.281 1.314 1.00 69.00 86 LYS A N 1
ATOM 725 C CA . LYS A 1 86 ? 1.786 5.992 0.046 1.00 69.00 86 LYS A CA 1
ATOM 726 C C . LYS A 1 86 ? 0.517 5.498 -0.649 1.00 69.00 86 LYS A C 1
ATOM 728 O O . LYS A 1 86 ? -0.122 6.255 -1.369 1.00 69.00 86 LYS A O 1
ATOM 733 N N . TYR A 1 87 ? 0.153 4.236 -0.432 1.00 78.19 87 TYR A N 1
ATOM 734 C CA . TYR A 1 87 ? -0.857 3.524 -1.219 1.00 78.19 87 TYR A CA 1
ATOM 735 C C . TYR A 1 87 ? -2.190 3.388 -0.478 1.00 78.19 87 TYR A C 1
ATOM 737 O O . TYR A 1 87 ? -2.748 2.295 -0.359 1.00 78.19 87 TYR A O 1
ATOM 745 N N . ARG A 1 88 ? -2.701 4.506 0.042 1.00 81.25 88 ARG A N 1
ATOM 746 C CA . ARG A 1 88 ? -4.010 4.561 0.699 1.00 81.25 88 ARG A CA 1
ATOM 747 C C . ARG A 1 88 ? -5.047 5.262 -0.162 1.00 81.25 88 ARG A C 1
ATOM 749 O O . ARG A 1 88 ? -4.741 6.265 -0.796 1.00 81.25 88 ARG A O 1
ATOM 756 N N . ALA A 1 89 ? -6.277 4.769 -0.100 1.00 84.44 89 ALA A N 1
ATOM 757 C CA . ALA A 1 89 ? -7.436 5.377 -0.737 1.00 84.44 89 ALA A CA 1
ATOM 758 C C . ALA A 1 89 ? -8.282 6.107 0.312 1.00 84.44 89 ALA A C 1
ATOM 760 O O . ALA A 1 89 ? -8.471 5.599 1.422 1.00 84.44 89 ALA A O 1
ATOM 761 N N . ILE A 1 90 ? -8.787 7.296 -0.019 1.00 89.31 90 ILE A N 1
ATOM 762 C CA . ILE A 1 90 ? -9.801 7.969 0.800 1.00 89.31 90 ILE A CA 1
ATOM 763 C C . ILE A 1 90 ? -11.146 7.372 0.407 1.00 89.31 90 ILE A C 1
ATOM 765 O O . ILE A 1 90 ? -11.560 7.485 -0.741 1.00 89.31 90 ILE A O 1
ATOM 769 N N . VAL A 1 91 ? -11.810 6.719 1.355 1.00 90.25 91 VAL A N 1
ATOM 770 C CA . VAL A 1 91 ? -13.117 6.097 1.140 1.00 90.25 91 VAL A CA 1
ATOM 771 C C . VAL A 1 91 ? -14.117 6.739 2.090 1.00 90.25 91 VAL A C 1
ATOM 773 O O . VAL A 1 91 ? -13.855 6.851 3.289 1.00 90.25 91 VAL A O 1
ATOM 776 N N . ASN A 1 92 ? -15.265 7.142 1.547 1.00 95.25 92 ASN A N 1
ATOM 777 C CA . ASN A 1 92 ? -16.389 7.630 2.332 1.00 95.25 92 ASN A CA 1
ATOM 778 C C . ASN A 1 92 ? -17.194 6.444 2.890 1.00 95.25 92 ASN A C 1
ATOM 780 O O . ASN A 1 92 ? -17.613 5.556 2.141 1.00 95.25 92 ASN A O 1
ATOM 784 N N . PHE A 1 93 ? -17.412 6.425 4.202 1.00 96.06 93 PHE A N 1
ATOM 785 C CA . PHE A 1 93 ? -18.195 5.410 4.906 1.00 96.06 93 PHE A CA 1
ATOM 786 C C . PHE A 1 93 ? -19.474 6.016 5.482 1.00 96.06 93 PHE A C 1
ATOM 788 O O . PHE A 1 93 ? -19.424 7.097 6.062 1.00 96.06 93 PHE A O 1
ATOM 795 N N . THR A 1 94 ? -20.595 5.299 5.359 1.00 97.19 94 THR A N 1
ATOM 796 C CA . THR A 1 94 ? -21.910 5.687 5.914 1.00 97.19 94 THR A CA 1
ATOM 797 C C . THR A 1 94 ? -22.152 5.134 7.320 1.00 97.19 94 THR A C 1
ATOM 799 O O . THR A 1 94 ? -22.920 5.682 8.116 1.00 97.19 94 THR A O 1
ATOM 802 N N . GLU A 1 95 ? -21.492 4.025 7.638 1.00 97.50 95 GLU A N 1
ATOM 803 C CA . GLU A 1 95 ? -21.560 3.368 8.934 1.00 97.50 95 GLU A CA 1
ATOM 804 C C . GLU A 1 95 ? -20.195 2.779 9.275 1.00 97.50 95 GLU A C 1
ATOM 806 O O . GLU A 1 95 ? -19.536 2.185 8.420 1.00 97.50 95 GLU A O 1
ATOM 811 N N . ILE A 1 96 ? -19.777 2.919 10.533 1.00 97.06 96 ILE A N 1
ATOM 812 C CA . ILE A 1 96 ? -18.587 2.273 11.081 1.00 97.06 96 ILE A CA 1
ATOM 813 C C . ILE A 1 96 ? -19.011 1.366 12.229 1.00 97.06 96 ILE A C 1
ATOM 815 O O . ILE A 1 96 ? -19.365 1.815 13.319 1.00 97.06 96 ILE A O 1
ATOM 819 N N . SER A 1 97 ? -18.916 0.068 11.983 1.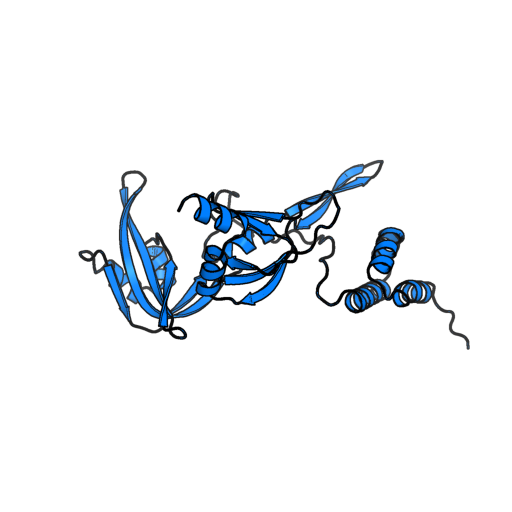00 97.00 97 SER A N 1
ATOM 820 C CA . SER A 1 97 ? -18.991 -0.972 13.002 1.00 97.00 97 SER A CA 1
ATOM 821 C C . SER A 1 97 ? -17.646 -1.119 13.716 1.00 97.00 97 SER A C 1
ATOM 823 O O . SER A 1 97 ? -16.577 -1.068 13.100 1.00 97.00 97 SER A O 1
ATOM 825 N N . TRP A 1 98 ? -17.685 -1.311 15.028 1.00 97.25 98 TRP A N 1
ATOM 826 C CA . TRP A 1 98 ? -16.505 -1.472 15.863 1.00 97.25 98 TRP A CA 1
ATOM 827 C C . TRP A 1 98 ? -16.628 -2.698 16.764 1.00 97.25 98 TRP A C 1
ATOM 829 O O . TRP A 1 98 ? -17.719 -3.070 17.193 1.00 97.25 98 TRP A O 1
ATOM 839 N N . GLN A 1 99 ? -15.485 -3.309 17.069 1.00 96.75 99 GLN A N 1
ATOM 840 C CA . GLN A 1 99 ? -15.354 -4.413 18.015 1.00 96.75 99 GLN A CA 1
ATOM 841 C C . GLN A 1 99 ? -14.197 -4.137 18.977 1.00 96.75 99 GLN A C 1
ATOM 843 O O . GLN A 1 99 ? -13.072 -3.871 18.543 1.00 96.75 99 GLN A O 1
ATOM 848 N N . ARG A 1 100 ? -14.459 -4.222 20.281 1.00 96.25 100 ARG A N 1
ATOM 849 C CA . ARG A 1 100 ? -13.464 -4.086 21.344 1.00 96.25 100 ARG A CA 1
ATOM 850 C C . ARG A 1 100 ? -12.822 -5.441 21.644 1.00 96.25 100 ARG A C 1
ATOM 852 O O . ARG A 1 100 ? -13.493 -6.422 21.933 1.00 96.25 100 ARG A O 1
ATOM 859 N N . LEU A 1 101 ? -11.498 -5.470 21.623 1.00 94.44 101 LEU A N 1
ATOM 860 C CA . LEU A 1 101 ? -10.639 -6.609 21.913 1.00 94.44 101 LEU A CA 1
ATOM 861 C C . LEU A 1 101 ? -9.787 -6.284 23.138 1.00 94.44 101 LEU A C 1
ATOM 863 O O . LEU A 1 101 ? -8.869 -5.467 23.071 1.00 94.44 101 LEU A O 1
ATOM 867 N N . ARG A 1 102 ? -10.046 -6.952 24.258 1.00 94.38 102 ARG A N 1
ATOM 868 C CA . ARG A 1 102 ? -9.244 -6.783 25.471 1.00 94.38 102 ARG A CA 1
ATOM 869 C C . ARG A 1 102 ? -8.067 -7.752 25.460 1.00 94.38 102 ARG A C 1
ATOM 871 O O . ARG A 1 102 ? -8.260 -8.965 25.464 1.00 94.38 102 ARG A O 1
ATOM 878 N N . ARG A 1 103 ? -6.834 -7.240 25.456 1.00 93.12 103 ARG A N 1
ATOM 879 C CA . ARG A 1 103 ? -5.608 -8.061 25.447 1.00 93.12 103 ARG A CA 1
ATOM 880 C C . ARG A 1 103 ? -4.707 -7.735 26.629 1.00 93.12 103 ARG A C 1
ATOM 882 O O . ARG A 1 103 ? -4.626 -6.592 27.067 1.00 93.12 103 ARG A O 1
ATOM 889 N N . LYS A 1 104 ? -3.996 -8.740 27.143 1.00 94.88 104 LYS A N 1
ATOM 890 C CA . LYS A 1 104 ? -2.984 -8.548 28.188 1.00 94.88 104 LYS A CA 1
ATOM 891 C C . LYS A 1 104 ? -1.621 -8.314 27.534 1.00 94.88 104 LYS A C 1
ATOM 893 O O . LYS A 1 104 ? -1.036 -9.245 26.995 1.00 94.88 104 LYS A O 1
ATOM 898 N N . ILE A 1 105 ? -1.119 -7.082 27.587 1.00 91.81 105 ILE A N 1
ATOM 899 C CA . ILE A 1 105 ? 0.178 -6.669 27.032 1.00 91.81 105 ILE A CA 1
ATOM 900 C C . ILE A 1 105 ? 1.037 -6.158 28.188 1.00 91.81 105 ILE A C 1
ATOM 902 O O . ILE A 1 105 ? 0.603 -5.306 28.961 1.00 91.81 105 ILE A O 1
ATOM 906 N N . SER A 1 106 ? 2.244 -6.703 28.353 1.00 93.12 106 SER A N 1
ATOM 907 C CA . SER A 1 106 ? 3.174 -6.290 29.420 1.00 93.12 106 SER A CA 1
ATOM 908 C C . SER A 1 106 ? 2.529 -6.275 30.816 1.00 93.12 106 SER A C 1
ATOM 910 O O . SER A 1 106 ? 2.671 -5.323 31.580 1.00 93.12 106 SER A O 1
ATOM 912 N N . LYS A 1 107 ? 1.781 -7.341 31.139 1.00 95.38 107 LYS A N 1
ATOM 913 C CA . LYS A 1 107 ? 1.014 -7.531 32.390 1.00 95.38 107 LYS A CA 1
ATOM 914 C C . LYS A 1 107 ? -0.167 -6.570 32.612 1.00 95.38 107 LYS A C 1
ATOM 916 O O . LYS A 1 107 ? -0.881 -6.759 33.593 1.00 95.38 107 LYS A O 1
ATOM 921 N N . LYS A 1 108 ? -0.432 -5.616 31.717 1.00 95.69 108 LYS A N 1
ATOM 922 C CA . LYS A 1 108 ? -1.590 -4.710 31.782 1.00 95.69 108 LYS A CA 1
ATOM 923 C C . LYS A 1 108 ? -2.658 -5.134 30.776 1.00 95.69 108 LYS A C 1
ATOM 925 O O . LYS A 1 108 ? -2.333 -5.628 29.699 1.00 95.69 108 LYS A O 1
ATOM 930 N N . PHE A 1 109 ? -3.930 -4.959 31.124 1.00 94.38 109 PHE A N 1
ATOM 931 C CA . PHE A 1 109 ? -5.010 -5.101 30.151 1.00 94.38 109 PHE A CA 1
ATOM 932 C C . PHE A 1 109 ? -5.110 -3.823 29.326 1.00 94.38 109 PHE A C 1
ATOM 934 O O . PHE A 1 109 ? -5.193 -2.734 29.887 1.00 94.38 109 PHE A O 1
ATOM 941 N N . VAL A 1 110 ? -5.083 -3.980 28.009 1.00 94.81 110 VAL A N 1
ATOM 942 C CA . VAL A 1 110 ? -5.221 -2.908 27.030 1.00 94.81 110 VAL A CA 1
ATOM 943 C C . VAL A 1 110 ? -6.426 -3.234 26.162 1.00 94.81 110 VAL A C 1
ATOM 945 O O . VAL A 1 110 ? -6.538 -4.351 25.648 1.00 94.81 110 VAL A O 1
ATOM 948 N N . ASP A 1 111 ? -7.314 -2.259 26.011 1.00 94.56 111 ASP A N 1
ATOM 949 C CA . ASP A 1 111 ? -8.443 -2.348 25.095 1.00 94.56 111 ASP A CA 1
ATOM 950 C C . ASP A 1 111 ? -7.995 -1.874 23.714 1.00 94.56 111 ASP A C 1
ATOM 952 O O . ASP A 1 111 ? -7.460 -0.774 23.553 1.00 94.56 111 ASP A O 1
ATOM 956 N N . LEU A 1 112 ? -8.194 -2.738 22.727 1.00 94.56 112 LEU A N 1
ATOM 957 C CA . LEU A 1 112 ? -7.895 -2.490 21.328 1.00 94.56 112 LEU A CA 1
ATOM 958 C C . LEU A 1 112 ? -9.189 -2.534 20.523 1.00 94.56 112 LEU A C 1
ATOM 960 O O . LEU A 1 112 ? -10.105 -3.265 20.876 1.00 94.56 112 LEU A O 1
ATOM 964 N N . TYR A 1 113 ? -9.263 -1.792 19.426 1.00 94.62 113 TYR A N 1
ATOM 965 C CA . TYR A 1 113 ? -10.483 -1.682 18.630 1.00 94.62 113 TYR A CA 1
ATOM 966 C C . TYR A 1 113 ? -10.237 -2.123 17.191 1.00 94.62 113 TYR A C 1
ATOM 968 O O . TYR A 1 113 ? -9.225 -1.783 16.578 1.00 94.62 113 TYR A O 1
ATOM 976 N N . THR A 1 114 ? -11.172 -2.895 16.652 1.00 94.00 114 THR A N 1
ATOM 977 C CA . THR A 1 114 ? -11.236 -3.236 15.230 1.00 94.00 114 THR A CA 1
ATOM 978 C C . THR A 1 114 ? -12.400 -2.484 14.614 1.00 94.00 114 THR A C 1
ATOM 980 O O . THR A 1 114 ? -13.490 -2.506 15.176 1.00 94.00 114 THR A O 1
ATOM 983 N N . LEU A 1 115 ? -12.162 -1.814 13.489 1.00 94.56 115 LEU A N 1
ATOM 984 C CA . LEU A 1 115 ? -13.153 -1.019 12.772 1.00 94.56 115 LEU A CA 1
ATOM 985 C C . LEU A 1 115 ? -13.415 -1.634 11.399 1.00 94.56 115 LEU A C 1
ATOM 987 O O . LEU A 1 115 ? -12.477 -1.857 10.629 1.00 94.56 115 LEU A O 1
ATOM 991 N N . ASN A 1 116 ? -14.688 -1.834 11.074 1.00 94.06 116 ASN A N 1
ATOM 992 C CA . ASN A 1 116 ? -15.149 -2.145 9.726 1.00 94.06 116 ASN A CA 1
ATOM 993 C C . ASN A 1 116 ? -16.207 -1.117 9.332 1.00 94.06 116 ASN A C 1
ATOM 995 O O . ASN A 1 116 ? -17.072 -0.802 10.143 1.00 94.06 116 ASN A O 1
ATOM 999 N N . GLY A 1 117 ? -16.170 -0.616 8.104 1.00 94.62 117 GLY A N 1
ATOM 1000 C CA . GLY A 1 117 ? -17.138 0.367 7.628 1.00 94.62 117 GLY A CA 1
ATOM 1001 C C . GLY A 1 117 ? -17.896 -0.102 6.401 1.00 94.62 117 GLY A C 1
ATOM 1002 O O . GLY A 1 117 ? -17.392 -0.920 5.634 1.00 94.62 117 GLY A O 1
ATOM 1003 N N . VAL A 1 118 ? -19.094 0.435 6.206 1.00 94.75 118 VAL A N 1
ATOM 1004 C CA . VAL A 1 118 ? -19.876 0.278 4.977 1.00 94.75 118 VAL A CA 1
ATOM 1005 C C . VAL A 1 118 ? -19.537 1.440 4.051 1.00 94.75 118 VAL A C 1
ATOM 1007 O O . VAL A 1 118 ? -19.792 2.597 4.382 1.00 94.75 118 VAL A O 1
ATOM 1010 N N . ALA A 1 119 ? -18.882 1.143 2.927 1.00 92.25 119 ALA A N 1
ATOM 1011 C CA . ALA A 1 119 ? -18.470 2.167 1.970 1.00 92.25 119 ALA A CA 1
ATOM 1012 C C . ALA A 1 119 ? -19.694 2.732 1.234 1.00 92.25 119 ALA A C 1
ATOM 1014 O O . ALA A 1 119 ? -20.481 1.961 0.687 1.00 92.25 119 ALA A O 1
ATOM 1015 N N . SER A 1 120 ? -19.815 4.058 1.179 1.00 92.88 120 SER A N 1
ATOM 1016 C CA . SER A 1 120 ? -20.975 4.772 0.627 1.00 92.88 120 SER A CA 1
ATOM 1017 C C . SER A 1 120 ? -21.253 4.417 -0.837 1.00 92.88 120 SER A C 1
ATOM 1019 O O . SER A 1 120 ? -22.386 4.135 -1.211 1.00 92.88 120 SER A O 1
ATOM 1021 N N . GLU A 1 121 ? -20.201 4.324 -1.653 1.00 89.62 121 GLU A N 1
ATOM 1022 C CA . GLU A 1 121 ? -20.324 4.092 -3.099 1.00 89.62 121 GLU A CA 1
ATOM 1023 C C . GLU A 1 121 ? -20.739 2.664 -3.462 1.00 89.62 121 GLU A C 1
ATOM 1025 O O . GLU A 1 121 ? -21.477 2.442 -4.416 1.00 89.62 121 GLU A O 1
ATOM 1030 N N . THR A 1 122 ? -20.234 1.675 -2.723 1.00 87.62 122 THR A N 1
ATOM 1031 C CA . THR A 1 122 ? -20.391 0.253 -3.086 1.00 87.62 122 THR A CA 1
ATOM 1032 C C . THR A 1 122 ? -21.353 -0.491 -2.172 1.00 87.62 122 THR A C 1
ATOM 1034 O O . THR A 1 122 ? -21.697 -1.634 -2.456 1.00 87.62 122 THR A O 1
ATOM 1037 N N . ASN A 1 123 ? -21.747 0.121 -1.053 1.00 90.50 123 ASN A N 1
ATOM 1038 C CA . ASN A 1 123 ? -22.489 -0.512 0.032 1.00 90.50 123 ASN A CA 1
ATOM 1039 C C . ASN A 1 123 ? -21.842 -1.825 0.527 1.00 90.50 123 ASN A C 1
ATOM 1041 O O . ASN A 1 123 ? -22.512 -2.736 1.010 1.00 90.50 123 ASN A O 1
ATOM 1045 N N . THR A 1 124 ? -20.518 -1.954 0.374 1.00 87.75 124 THR A N 1
ATOM 1046 C CA . THR A 1 124 ? -19.765 -3.139 0.798 1.00 87.75 124 THR A CA 1
ATOM 1047 C C . THR A 1 124 ? -19.099 -2.894 2.141 1.00 87.75 124 THR A C 1
ATOM 1049 O O . THR A 1 124 ? -18.527 -1.827 2.383 1.00 87.75 124 THR A O 1
ATOM 1052 N N . GLN A 1 125 ? -19.132 -3.902 3.015 1.00 88.88 125 GLN A N 1
ATOM 1053 C CA . GLN A 1 125 ? -18.402 -3.856 4.277 1.00 88.88 125 GLN A CA 1
ATOM 1054 C C . GLN A 1 125 ? -16.900 -4.040 4.017 1.00 88.88 125 GLN A C 1
ATOM 1056 O O . GLN A 1 125 ? -16.462 -5.027 3.415 1.00 88.88 125 GLN A O 1
ATOM 1061 N N . ARG A 1 126 ? -16.090 -3.089 4.483 1.00 86.44 126 ARG A N 1
ATOM 1062 C CA . ARG A 1 126 ? -14.634 -3.091 4.335 1.00 86.44 126 ARG A CA 1
ATOM 1063 C C . ARG A 1 126 ? -13.949 -2.976 5.698 1.00 86.44 126 ARG A C 1
ATOM 1065 O O . ARG A 1 126 ? -14.365 -2.161 6.521 1.00 86.44 126 ARG A O 1
ATOM 1072 N N . PRO A 1 127 ? -12.884 -3.756 5.947 1.00 87.69 127 PRO A N 1
ATOM 1073 C CA . PRO A 1 127 ? -12.045 -3.544 7.116 1.00 87.69 127 PRO A CA 1
ATOM 1074 C C . PRO A 1 127 ? -11.310 -2.209 6.970 1.00 87.69 127 PRO A C 1
ATOM 1076 O O . PRO A 1 127 ? -10.717 -1.943 5.927 1.00 87.69 127 PRO A O 1
ATOM 1079 N N . ILE A 1 128 ? -11.354 -1.381 8.013 1.00 89.75 128 ILE A N 1
ATOM 1080 C CA . ILE A 1 128 ? -10.692 -0.072 8.036 1.00 89.75 128 ILE A CA 1
ATOM 1081 C C . ILE A 1 128 ? -9.366 -0.207 8.788 1.00 89.75 128 ILE A C 1
ATOM 1083 O O . ILE A 1 128 ? -8.293 -0.024 8.220 1.00 89.75 128 ILE A O 1
ATOM 1087 N N . PHE A 1 129 ? -9.435 -0.585 10.066 1.00 87.81 129 PHE A N 1
ATOM 1088 C CA . PHE A 1 129 ? -8.271 -0.739 10.934 1.00 87.81 129 PHE A CA 1
ATOM 1089 C C . PHE A 1 129 ? -8.471 -1.880 11.924 1.00 87.81 129 PHE A C 1
ATOM 1091 O O . PHE A 1 129 ? -9.588 -2.181 12.338 1.00 87.81 129 PHE A O 1
ATOM 1098 N N . GLN A 1 130 ? -7.367 -2.484 12.353 1.00 88.38 130 GLN A N 1
ATOM 1099 C CA . GLN A 1 130 ? -7.360 -3.525 13.374 1.00 88.38 130 GLN A CA 1
ATOM 1100 C C . GLN A 1 130 ? -6.439 -3.128 14.522 1.00 88.38 130 GLN A C 1
ATOM 1102 O O . GLN A 1 130 ? -5.408 -2.490 14.308 1.00 88.38 130 GLN A O 1
ATOM 1107 N N . ASN A 1 131 ? -6.779 -3.576 15.730 1.00 90.12 131 ASN A N 1
ATOM 1108 C CA . ASN A 1 131 ? -5.969 -3.395 16.935 1.00 90.12 131 ASN A CA 1
ATOM 1109 C C . ASN A 1 131 ? -5.632 -1.921 17.265 1.00 90.12 131 ASN A C 1
ATOM 1111 O O . ASN A 1 131 ? -4.522 -1.622 17.704 1.00 90.12 131 ASN A O 1
ATOM 1115 N N . LEU A 1 132 ? -6.570 -0.995 17.053 1.00 91.31 132 LEU A N 1
ATOM 1116 C CA . LEU A 1 132 ? -6.390 0.425 17.363 1.00 91.31 132 LEU A CA 1
ATOM 1117 C C . LEU A 1 132 ? -6.391 0.684 18.870 1.00 91.31 132 LEU A C 1
ATOM 1119 O O . LEU A 1 132 ? -7.248 0.174 19.585 1.00 91.31 132 LEU A O 1
ATOM 1123 N N . SER A 1 133 ? -5.480 1.534 19.345 1.00 93.06 133 SER A N 1
ATOM 1124 C CA . SER A 1 133 ? -5.562 2.102 20.694 1.00 93.06 133 SER A CA 1
ATOM 1125 C C . SER A 1 133 ? -6.630 3.199 20.772 1.00 93.06 133 SER A C 1
ATOM 1127 O O . SER A 1 133 ? -7.032 3.763 19.754 1.00 93.06 133 SER A O 1
ATOM 1129 N N . VAL A 1 134 ? -7.053 3.544 21.991 1.00 92.94 134 VAL A N 1
ATOM 1130 C CA . VAL A 1 134 ? -8.019 4.631 22.239 1.00 92.94 134 VAL A CA 1
ATOM 1131 C C . VAL A 1 134 ? -7.541 5.970 21.670 1.00 92.94 134 VAL A C 1
ATOM 1133 O O . VAL A 1 134 ? -8.325 6.695 21.065 1.00 92.94 134 VAL A O 1
ATOM 1136 N N . ASP A 1 135 ? -6.257 6.294 21.820 1.00 92.12 135 ASP A N 1
ATOM 1137 C CA . ASP A 1 135 ? -5.714 7.557 21.307 1.00 92.12 135 ASP A CA 1
ATOM 1138 C C . ASP A 1 135 ? -5.743 7.590 19.775 1.00 92.12 135 ASP A C 1
ATOM 1140 O O . ASP A 1 135 ? -6.200 8.561 19.178 1.00 92.12 135 ASP A O 1
ATOM 1144 N N . ARG A 1 136 ? -5.383 6.477 19.122 1.00 89.12 136 ARG A N 1
ATOM 1145 C CA . ARG A 1 136 ? -5.491 6.362 17.660 1.00 89.12 136 ARG A CA 1
ATOM 1146 C C . ARG A 1 136 ? -6.937 6.437 17.181 1.00 89.12 136 ARG A C 1
ATOM 1148 O O . ARG A 1 136 ? -7.182 6.989 16.114 1.00 89.12 136 ARG A O 1
ATOM 1155 N N . LEU A 1 137 ? -7.885 5.903 17.949 1.00 92.50 137 LEU A N 1
ATOM 1156 C CA . LEU A 1 137 ? -9.308 5.983 17.629 1.00 92.50 137 LEU A CA 1
ATOM 1157 C C . LEU A 1 137 ? -9.783 7.442 17.568 1.00 92.50 137 LEU A C 1
ATOM 1159 O O . LEU A 1 137 ? -10.465 7.813 16.615 1.00 92.50 137 LEU A O 1
ATOM 1163 N N . LYS A 1 138 ? -9.368 8.270 18.540 1.00 94.00 138 LYS A N 1
ATOM 1164 C CA . LYS A 1 138 ? -9.662 9.715 18.575 1.00 94.00 138 LYS A CA 1
ATOM 1165 C C . LYS A 1 138 ? -9.094 10.438 17.369 1.00 94.00 138 LYS A C 1
ATOM 1167 O O . LYS A 1 138 ? -9.789 11.256 16.777 1.00 94.00 138 LYS A O 1
ATOM 1172 N N . ASP A 1 139 ? -7.865 10.115 16.985 1.00 89.19 139 ASP A N 1
ATOM 1173 C CA . ASP A 1 139 ? -7.264 10.770 15.832 1.00 89.19 139 ASP A CA 1
ATOM 1174 C C . ASP A 1 139 ? -7.937 10.389 14.499 1.00 89.19 139 ASP A C 1
ATOM 1176 O O . ASP A 1 139 ? -7.853 11.146 13.538 1.00 89.19 139 ASP A O 1
ATOM 1180 N N . ILE A 1 140 ? -8.508 9.182 14.395 1.00 89.94 140 ILE A N 1
ATOM 1181 C CA . ILE A 1 140 ? -9.089 8.662 13.146 1.00 89.94 140 ILE A CA 1
ATOM 1182 C C . ILE A 1 140 ? -10.551 9.090 12.998 1.00 89.94 140 ILE A C 1
ATOM 1184 O O . ILE A 1 140 ? -10.947 9.530 11.927 1.00 89.94 140 ILE A O 1
ATOM 1188 N N . LEU A 1 141 ? -11.355 8.944 14.055 1.00 93.44 141 LEU A N 1
ATOM 1189 C CA . LEU A 1 141 ? -12.805 9.189 14.012 1.00 93.44 141 LEU A CA 1
ATOM 1190 C C . LEU A 1 141 ? -13.211 10.562 14.565 1.00 93.44 141 LEU A C 1
ATOM 1192 O O . LEU A 1 141 ? -14.390 10.923 14.522 1.00 93.44 141 LEU A O 1
ATOM 1196 N N . GLY A 1 142 ? -12.256 11.307 15.121 1.00 94.75 142 GLY A N 1
ATOM 1197 C CA . GLY A 1 142 ? -12.509 12.495 15.922 1.00 94.75 142 GLY A CA 1
ATOM 1198 C C . GLY A 1 142 ? -12.837 12.157 17.379 1.00 94.75 142 GLY A C 1
ATOM 1199 O O . GLY A 1 142 ? -13.248 11.046 17.727 1.00 94.75 142 GLY A O 1
ATOM 1200 N N . VAL A 1 143 ? -12.658 13.150 18.253 1.00 95.75 143 VAL A N 1
ATOM 1201 C CA . VAL A 1 143 ? -12.833 12.999 19.707 1.00 95.75 143 VAL A CA 1
ATOM 1202 C C . VAL A 1 143 ? -14.261 12.578 20.062 1.00 95.75 143 VAL A C 1
ATOM 1204 O O . VAL A 1 143 ? -14.439 11.673 20.870 1.00 95.75 143 VAL A O 1
ATOM 1207 N N . GLU A 1 144 ? -15.270 13.183 19.434 1.00 96.06 144 GLU A N 1
ATOM 1208 C CA . GLU A 1 144 ? -16.681 12.918 19.740 1.00 96.06 144 GLU A CA 1
ATOM 1209 C C . GLU A 1 144 ? -17.074 11.460 19.458 1.00 96.06 144 GLU A C 1
ATOM 1211 O O . GLU A 1 144 ? -17.634 10.779 20.316 1.00 96.06 144 GLU A O 1
ATOM 1216 N N . ASN A 1 145 ? -16.739 10.946 18.273 1.00 95.62 145 ASN A N 1
ATOM 1217 C CA . ASN A 1 145 ? -17.091 9.579 17.890 1.00 95.62 145 ASN A CA 1
ATOM 1218 C C . ASN A 1 145 ? -16.268 8.540 18.652 1.00 95.62 145 ASN A C 1
ATOM 1220 O O . ASN A 1 145 ? -16.795 7.496 19.031 1.00 95.62 145 ASN A O 1
ATOM 1224 N N . ALA A 1 146 ? -14.997 8.832 18.934 1.00 95.12 146 ALA A N 1
ATOM 1225 C CA . ALA A 1 146 ? -14.181 7.964 19.770 1.00 95.12 146 ALA A CA 1
ATOM 1226 C C . ALA A 1 146 ? -14.728 7.871 21.201 1.00 95.12 146 ALA A C 1
ATOM 1228 O O . ALA A 1 146 ? -14.751 6.773 21.753 1.00 95.12 146 ALA A O 1
ATOM 1229 N N . LEU A 1 147 ? -15.227 8.976 21.772 1.00 95.19 147 LEU A N 1
ATOM 1230 C CA . LEU A 1 147 ? -15.881 8.966 23.084 1.00 95.19 147 LEU A CA 1
ATOM 1231 C C . LEU A 1 147 ? -17.141 8.093 23.084 1.00 95.19 147 LEU A C 1
ATOM 1233 O O . LEU A 1 147 ? -17.270 7.242 23.959 1.00 95.19 147 LEU A O 1
ATOM 1237 N N . LYS A 1 148 ? -17.997 8.192 22.053 1.00 94.88 148 LYS A N 1
ATOM 1238 C CA . LYS A 1 148 ? -19.179 7.314 21.898 1.00 94.88 148 LYS A CA 1
ATOM 1239 C C . LYS A 1 148 ? -18.812 5.824 21.939 1.00 94.88 148 LYS A C 1
ATOM 1241 O O . LYS A 1 148 ? -19.549 5.025 22.513 1.00 94.88 148 LYS A O 1
ATOM 1246 N N . ILE A 1 149 ? -17.671 5.449 21.356 1.00 94.00 149 ILE A N 1
ATOM 1247 C CA . ILE A 1 149 ? -17.163 4.069 21.374 1.00 94.00 149 ILE A CA 1
ATOM 1248 C C . ILE A 1 149 ? -16.604 3.703 22.756 1.00 94.00 149 ILE A C 1
ATOM 1250 O O . ILE A 1 149 ? -16.903 2.629 23.275 1.00 94.00 149 ILE A O 1
ATOM 1254 N N . THR A 1 150 ? -15.803 4.574 23.376 1.00 93.50 150 THR A N 1
ATOM 1255 C CA . THR A 1 150 ? -15.160 4.269 24.666 1.00 93.50 150 THR A CA 1
ATOM 1256 C C . THR A 1 150 ? -16.113 4.307 25.857 1.00 93.50 150 THR A C 1
ATOM 1258 O O . THR A 1 150 ? -15.880 3.599 26.839 1.00 93.50 150 THR A O 1
ATOM 1261 N N . ASP A 1 151 ? -17.176 5.106 25.784 1.00 93.12 151 ASP A N 1
ATOM 1262 C CA . ASP A 1 151 ? -18.192 5.224 26.834 1.00 93.12 151 ASP A CA 1
ATOM 1263 C C . ASP A 1 151 ? -19.131 4.015 26.856 1.00 93.12 151 ASP A C 1
ATOM 1265 O O . ASP A 1 151 ? -19.690 3.678 27.901 1.00 93.12 151 ASP A O 1
ATOM 1269 N N . ALA A 1 152 ? -19.213 3.267 25.751 1.00 90.19 152 ALA A N 1
ATOM 1270 C CA . ALA A 1 152 ? -19.898 1.982 25.665 1.00 90.19 152 ALA A CA 1
ATOM 1271 C C . ALA A 1 152 ? -19.109 0.848 26.359 1.00 90.19 152 ALA A C 1
ATOM 1273 O O . ALA A 1 152 ? -18.958 -0.245 25.815 1.00 90.19 152 ALA A O 1
ATOM 1274 N N . LYS A 1 153 ? -18.609 1.089 27.582 1.00 77.06 153 LYS A N 1
ATOM 1275 C CA . LYS A 1 153 ? -17.700 0.200 28.333 1.00 77.06 153 LYS A CA 1
ATOM 1276 C C . LYS A 1 153 ? -18.221 -1.221 28.533 1.00 77.06 153 LYS A C 1
ATOM 1278 O O . LYS A 1 153 ? -17.412 -2.123 28.745 1.00 77.06 153 LYS A O 1
ATOM 1283 N N . GLU A 1 154 ? -19.529 -1.430 28.491 1.00 84.31 154 GLU A N 1
ATOM 1284 C CA . GLU A 1 154 ? -20.144 -2.749 28.668 1.00 84.31 154 GLU A CA 1
ATOM 1285 C C . GLU A 1 154 ? -20.308 -3.517 27.352 1.00 84.31 154 GLU A C 1
ATOM 1287 O O . GLU A 1 154 ? -20.429 -4.739 27.369 1.00 84.31 154 GLU A O 1
ATOM 1292 N N . LYS A 1 155 ? -20.258 -2.838 26.200 1.00 90.31 155 LYS A N 1
ATOM 1293 C CA . LYS A 1 155 ? -20.467 -3.465 24.893 1.00 90.31 155 LYS A CA 1
ATOM 1294 C C . LYS A 1 155 ? -19.138 -3.897 24.277 1.00 90.31 155 LYS A C 1
ATOM 1296 O O . LYS A 1 155 ? -18.157 -3.157 24.270 1.00 90.31 155 LYS A O 1
ATOM 1301 N N . GLU A 1 156 ? -19.105 -5.113 23.739 1.00 93.25 156 GLU A N 1
ATOM 1302 C CA . GLU A 1 156 ? -17.960 -5.607 22.962 1.00 93.25 156 GLU A CA 1
ATOM 1303 C C . GLU A 1 156 ? -18.022 -5.185 21.494 1.00 93.25 156 GLU A C 1
ATOM 1305 O O . GLU A 1 156 ? -16.997 -5.190 20.817 1.00 93.25 156 GLU A O 1
ATOM 1310 N N . TYR A 1 157 ? -19.196 -4.794 21.004 1.00 95.88 157 TYR A N 1
ATOM 1311 C CA . TYR A 1 157 ? -19.411 -4.363 19.630 1.00 95.88 157 TYR A CA 1
ATOM 1312 C C . TYR A 1 157 ? -20.454 -3.245 19.554 1.00 95.88 157 TYR A C 1
ATOM 1314 O O . TYR A 1 157 ? -21.310 -3.103 20.432 1.00 95.88 157 TYR A O 1
ATOM 1322 N N . GLY A 1 158 ? -20.404 -2.467 18.479 1.00 95.88 158 GLY A N 1
ATOM 1323 C CA . GLY A 1 158 ? -21.390 -1.435 18.183 1.00 95.88 158 GLY A CA 1
ATOM 1324 C C . GLY A 1 158 ? -21.200 -0.852 16.790 1.00 95.88 158 GLY A C 1
ATOM 1325 O O . GLY A 1 158 ? -20.302 -1.257 16.057 1.00 95.88 158 GLY A O 1
ATOM 1326 N N . ALA A 1 159 ? -22.050 0.105 16.430 1.00 96.75 159 ALA A N 1
ATOM 1327 C CA . ALA A 1 159 ? -21.956 0.834 15.175 1.00 96.75 159 ALA A CA 1
ATOM 1328 C C . ALA A 1 159 ? -22.211 2.323 15.407 1.00 96.75 159 ALA A C 1
ATOM 1330 O O . ALA A 1 159 ? -22.958 2.702 16.312 1.00 96.75 159 ALA A O 1
ATOM 1331 N N . ILE A 1 160 ? -21.565 3.155 14.599 1.00 96.38 160 ILE A N 1
ATOM 1332 C CA . ILE A 1 160 ? -21.822 4.589 14.503 1.00 96.38 160 ILE A CA 1
ATOM 1333 C C . ILE A 1 160 ? -22.212 4.906 13.062 1.00 96.38 160 ILE A C 1
ATOM 1335 O O . ILE A 1 160 ? -21.535 4.488 12.124 1.00 96.38 160 ILE A O 1
ATOM 1339 N N . THR A 1 161 ? -23.313 5.626 12.887 1.00 96.56 161 THR A N 1
ATOM 1340 C CA . THR A 1 161 ? -23.782 6.092 11.581 1.00 96.56 161 THR A CA 1
ATOM 1341 C C . THR A 1 161 ? -23.351 7.540 11.370 1.00 96.56 161 THR A C 1
ATOM 1343 O O . THR A 1 161 ? -23.283 8.327 12.317 1.00 96.56 161 THR A O 1
ATOM 1346 N N . GLY A 1 162 ? -23.007 7.891 10.135 1.00 93.81 162 GLY A N 1
ATOM 1347 C CA . GLY A 1 162 ? -22.489 9.212 9.786 1.00 93.81 162 GLY A CA 1
ATOM 1348 C C . GLY A 1 162 ? -21.697 9.183 8.484 1.00 93.81 162 GLY A C 1
ATOM 1349 O O . GLY A 1 162 ? -21.506 8.126 7.903 1.00 93.81 162 GLY A O 1
ATOM 1350 N N . SER A 1 163 ? -21.234 10.343 8.023 1.00 95.19 163 SER A N 1
ATOM 1351 C CA . SER A 1 163 ? -20.327 10.428 6.873 1.00 95.19 163 SER A CA 1
ATOM 1352 C C . SER A 1 163 ? -18.890 10.489 7.376 1.00 95.19 163 SER A C 1
ATOM 1354 O O . SER A 1 163 ? -18.530 11.434 8.082 1.00 95.19 163 SER A O 1
ATOM 1356 N N . PHE A 1 164 ? -18.080 9.488 7.037 1.00 95.44 164 PHE A N 1
ATOM 1357 C CA . PHE A 1 164 ? -16.690 9.394 7.475 1.00 95.44 164 PHE A CA 1
ATOM 1358 C C . PHE A 1 164 ? -15.753 9.237 6.281 1.00 95.44 164 PHE A C 1
ATOM 1360 O O . PHE A 1 164 ? -15.739 8.188 5.641 1.00 95.44 164 PHE A O 1
ATOM 1367 N N . ASP A 1 165 ? -14.920 10.242 6.030 1.00 93.75 165 ASP A N 1
ATOM 1368 C CA . ASP A 1 165 ? -13.863 10.163 5.022 1.00 93.75 165 ASP A CA 1
ATOM 1369 C C . ASP A 1 165 ? -12.598 9.594 5.658 1.00 93.75 165 ASP A C 1
ATOM 1371 O O . ASP A 1 165 ? -11.872 10.285 6.377 1.00 93.75 165 ASP A O 1
ATOM 1375 N N . LEU A 1 166 ? -12.344 8.303 5.433 1.00 91.19 166 LEU A N 1
ATOM 1376 C CA . LEU A 1 166 ? -11.226 7.601 6.055 1.00 91.19 166 LEU A CA 1
ATOM 1377 C C . LEU A 1 166 ? -10.232 7.096 5.017 1.00 91.19 166 LEU A C 1
ATOM 1379 O O . LEU A 1 166 ? -10.588 6.505 4.002 1.00 91.19 166 LEU A O 1
ATOM 1383 N N . SER A 1 167 ? -8.952 7.288 5.328 1.00 87.00 167 SER A N 1
ATOM 1384 C CA . SER A 1 167 ? -7.837 6.767 4.544 1.00 87.00 167 SER A CA 1
ATOM 1385 C C . SER A 1 167 ? -7.599 5.292 4.888 1.00 87.00 167 SER A C 1
ATOM 1387 O O . SER A 1 167 ? -7.071 4.976 5.960 1.00 87.00 167 SER A O 1
ATOM 1389 N N . VAL A 1 168 ? -8.008 4.399 3.988 1.00 86.50 168 VAL A N 1
ATOM 1390 C CA . VAL A 1 168 ? -7.900 2.938 4.122 1.00 86.50 168 VAL A CA 1
ATOM 1391 C C . VAL A 1 168 ? -6.867 2.360 3.161 1.00 86.50 168 VAL A C 1
ATOM 1393 O O . VAL A 1 168 ? -6.384 3.037 2.257 1.00 86.50 168 VAL A O 1
ATOM 1396 N N . GLU A 1 169 ? -6.500 1.098 3.377 1.00 87.12 169 GLU A N 1
ATOM 1397 C CA . GLU A 1 169 ? -5.600 0.367 2.483 1.00 87.12 169 GLU A CA 1
ATOM 1398 C C . GLU A 1 169 ? -6.173 0.328 1.055 1.00 87.12 169 GLU A C 1
ATOM 1400 O O . GLU A 1 169 ? -7.276 -0.188 0.844 1.00 87.12 169 GLU A O 1
ATOM 1405 N N . GLY A 1 170 ? -5.427 0.888 0.097 1.00 87.88 170 GLY A N 1
ATOM 1406 C CA . GLY A 1 170 ? -5.778 0.870 -1.320 1.00 87.88 170 GLY A CA 1
ATOM 1407 C C . GLY A 1 170 ? -5.372 -0.444 -1.985 1.00 87.88 170 GLY A C 1
ATOM 1408 O O . GLY A 1 170 ? -4.477 -1.150 -1.510 1.00 87.88 170 GLY A O 1
ATOM 1409 N N . TYR A 1 171 ? -6.026 -0.766 -3.097 1.00 91.62 171 TYR A N 1
ATOM 1410 C CA . TYR A 1 171 ? -5.663 -1.887 -3.960 1.00 91.62 171 TYR A CA 1
ATOM 1411 C C . TYR A 1 171 ? -5.358 -1.332 -5.341 1.00 91.62 171 TYR A C 1
ATOM 1413 O O . TYR A 1 171 ? -6.032 -0.422 -5.815 1.00 91.62 171 TYR A O 1
ATOM 1421 N N . TRP A 1 172 ? -4.327 -1.866 -5.975 1.00 91.56 172 TRP A N 1
ATOM 1422 C CA . TRP A 1 172 ? -3.773 -1.296 -7.192 1.00 91.56 172 TRP A CA 1
ATOM 1423 C C . TRP A 1 172 ? -3.512 -2.409 -8.186 1.00 91.56 172 TRP A C 1
ATOM 1425 O O . TRP A 1 172 ? -2.904 -3.423 -7.842 1.00 91.56 172 TRP A O 1
ATOM 1435 N N . GLU A 1 173 ? -3.979 -2.217 -9.412 1.00 93.00 173 GLU A N 1
ATOM 1436 C CA . GLU A 1 173 ? -3.608 -3.069 -10.531 1.00 93.00 173 GLU A CA 1
ATOM 1437 C C . GLU A 1 173 ? -2.255 -2.598 -11.059 1.00 93.00 173 GLU A C 1
ATOM 1439 O O . GLU A 1 173 ? -2.081 -1.427 -11.415 1.00 93.00 173 GLU A O 1
ATOM 1444 N N . VAL A 1 174 ? -1.276 -3.497 -11.053 1.00 94.06 174 VAL A N 1
ATOM 1445 C CA . VAL A 1 174 ? 0.106 -3.198 -11.422 1.00 94.06 174 VAL A CA 1
ATOM 1446 C C . VAL A 1 174 ? 0.664 -4.252 -12.366 1.00 94.06 174 VAL A C 1
ATOM 1448 O O . VAL A 1 174 ? 0.228 -5.403 -12.377 1.00 94.06 174 VAL A O 1
ATOM 1451 N N . ILE A 1 175 ? 1.691 -3.862 -13.115 1.00 93.19 175 ILE A N 1
ATOM 1452 C CA . ILE A 1 175 ? 2.510 -4.768 -13.918 1.00 93.19 175 ILE A CA 1
ATOM 1453 C C . ILE A 1 175 ? 3.983 -4.605 -13.535 1.00 93.19 175 ILE A C 1
ATOM 1455 O O . ILE A 1 175 ? 4.530 -3.500 -13.554 1.00 93.19 175 ILE A O 1
ATOM 1459 N N . PHE A 1 176 ? 4.637 -5.706 -13.156 1.00 93.81 176 PHE A N 1
ATOM 1460 C CA . PHE A 1 176 ? 6.071 -5.698 -12.848 1.00 93.81 176 PHE A CA 1
ATOM 1461 C C . PHE A 1 176 ? 6.901 -5.727 -14.127 1.00 93.81 176 PHE A C 1
ATOM 1463 O O . PHE A 1 176 ? 6.621 -6.506 -15.041 1.00 93.81 176 PHE A O 1
ATOM 1470 N N . ALA A 1 177 ? 7.953 -4.910 -14.156 1.00 90.81 177 ALA A N 1
ATOM 1471 C CA . ALA A 1 177 ? 8.849 -4.786 -15.297 1.00 90.81 177 ALA A CA 1
ATOM 1472 C C . ALA A 1 177 ? 9.535 -6.127 -15.629 1.00 90.81 177 ALA A C 1
ATOM 1474 O O . ALA A 1 177 ? 9.744 -6.957 -14.729 1.00 90.81 177 ALA A O 1
ATOM 1475 N N . PRO A 1 178 ? 9.936 -6.345 -16.895 1.00 90.25 178 PRO A N 1
ATOM 1476 C CA . PRO A 1 178 ? 10.595 -7.580 -17.297 1.00 90.25 178 PRO A CA 1
ATOM 1477 C C . PRO A 1 178 ? 11.963 -7.730 -16.619 1.00 90.25 178 PRO A C 1
ATOM 1479 O O . PRO A 1 178 ? 12.545 -6.764 -16.118 1.00 90.25 178 PRO A O 1
ATOM 1482 N N . ALA A 1 179 ? 12.481 -8.959 -16.610 1.00 88.19 179 ALA A N 1
ATOM 1483 C CA . ALA A 1 179 ? 13.837 -9.244 -16.153 1.00 88.19 179 ALA A CA 1
ATOM 1484 C C . ALA A 1 179 ? 14.855 -8.411 -16.954 1.00 88.19 179 ALA A C 1
ATOM 1486 O O . ALA A 1 179 ? 14.739 -8.272 -18.173 1.00 88.19 179 ALA A O 1
ATOM 1487 N N . LYS A 1 180 ? 15.847 -7.832 -16.270 1.00 80.50 180 LYS A N 1
ATOM 1488 C CA . LYS A 1 180 ? 16.868 -6.992 -16.915 1.00 80.50 180 LYS A CA 1
ATOM 1489 C C . LYS A 1 180 ? 17.955 -7.839 -17.584 1.00 80.50 180 LYS A C 1
ATOM 1491 O O . LYS A 1 180 ? 18.598 -7.381 -18.528 1.00 80.50 180 LYS A O 1
ATOM 1496 N N . SER A 1 181 ? 18.177 -9.047 -17.084 1.00 83.69 181 SER A N 1
ATOM 1497 C CA . SER A 1 181 ? 19.143 -10.020 -17.579 1.00 83.69 181 SER A CA 1
ATOM 1498 C C . SER A 1 181 ? 18.610 -11.443 -17.425 1.00 83.69 181 SER A C 1
ATOM 1500 O O . SER A 1 181 ? 17.702 -11.681 -16.635 1.00 83.69 181 SER A O 1
ATOM 1502 N N . GLU A 1 182 ? 19.204 -12.397 -18.143 1.00 84.38 182 GLU A N 1
ATOM 1503 C CA . GLU A 1 182 ? 18.850 -13.827 -18.056 1.00 84.38 182 GLU A CA 1
ATOM 1504 C C . GLU A 1 182 ? 19.071 -14.425 -16.658 1.00 84.38 182 GLU A C 1
ATOM 1506 O O . GLU A 1 182 ? 18.458 -15.429 -16.310 1.00 84.38 182 GLU A O 1
ATOM 1511 N N . ASN A 1 183 ? 19.926 -13.796 -15.848 1.00 85.25 183 ASN A N 1
ATOM 1512 C CA . ASN A 1 183 ? 20.195 -14.217 -14.475 1.00 85.25 183 ASN A CA 1
ATOM 1513 C C . ASN A 1 183 ? 19.187 -13.650 -13.464 1.00 85.25 183 ASN A C 1
ATOM 1515 O O . ASN A 1 183 ? 19.199 -14.068 -12.306 1.00 85.25 183 ASN A O 1
ATOM 1519 N N . ASP A 1 184 ? 18.365 -12.671 -13.854 1.00 82.81 184 ASP A N 1
ATOM 1520 C CA . ASP A 1 184 ? 17.362 -12.113 -12.951 1.00 82.81 184 ASP A CA 1
ATOM 1521 C C . ASP A 1 184 ? 16.161 -13.067 -12.845 1.00 82.81 184 ASP A C 1
ATOM 1523 O O . ASP A 1 184 ? 15.745 -13.658 -13.846 1.00 82.81 184 ASP A O 1
ATOM 1527 N N . PRO A 1 185 ? 15.558 -13.211 -11.652 1.00 87.88 185 PRO A N 1
ATOM 1528 C CA . PRO A 1 185 ? 14.422 -14.098 -11.469 1.00 87.88 185 PRO A CA 1
ATOM 1529 C C . PRO A 1 185 ? 13.227 -13.643 -12.314 1.00 87.88 185 PRO A C 1
ATOM 1531 O O . PRO A 1 185 ? 12.878 -12.455 -12.367 1.00 87.88 185 PRO A O 1
ATOM 1534 N N . THR A 1 186 ? 12.572 -14.620 -12.944 1.00 89.56 186 THR A N 1
ATOM 1535 C CA . THR A 1 186 ? 11.343 -14.421 -13.728 1.00 89.56 186 THR A CA 1
ATOM 1536 C C . THR A 1 186 ? 10.178 -13.942 -12.870 1.00 89.56 186 THR A C 1
ATOM 1538 O O . THR A 1 186 ? 9.300 -13.237 -13.369 1.00 89.56 186 THR A O 1
ATOM 1541 N N . ASP A 1 187 ? 10.205 -14.288 -11.583 1.00 93.81 187 ASP A N 1
ATOM 1542 C CA . ASP A 1 187 ? 9.158 -13.977 -10.621 1.00 93.81 187 ASP A CA 1
ATOM 1543 C C . ASP A 1 187 ? 9.628 -12.932 -9.604 1.00 93.81 187 ASP A C 1
ATOM 1545 O O . ASP A 1 187 ? 10.799 -12.858 -9.225 1.00 93.81 187 ASP A O 1
ATOM 1549 N N . VAL A 1 188 ? 8.684 -12.124 -9.141 1.00 93.12 188 VAL A N 1
ATOM 1550 C CA . VAL A 1 188 ? 8.836 -11.133 -8.081 1.00 93.12 188 VAL A CA 1
ATOM 1551 C C . VAL A 1 188 ? 8.367 -11.743 -6.771 1.00 93.12 188 VAL A C 1
ATOM 1553 O O . VAL A 1 188 ? 7.275 -12.301 -6.697 1.00 93.12 188 VAL A O 1
ATOM 1556 N N . TRP A 1 189 ? 9.205 -11.640 -5.743 1.00 94.31 189 TRP A N 1
ATOM 1557 C CA . TRP A 1 189 ? 8.958 -12.228 -4.431 1.00 94.31 189 TRP A CA 1
ATOM 1558 C C . TRP A 1 189 ? 8.755 -11.105 -3.423 1.00 94.31 189 TRP A C 1
ATOM 1560 O O . TRP A 1 189 ? 9.709 -10.429 -3.034 1.00 94.31 189 TRP A O 1
ATOM 1570 N N . LEU A 1 190 ? 7.509 -10.898 -3.002 1.00 93.44 190 LEU A N 1
ATOM 1571 C CA . LEU A 1 190 ? 7.164 -9.881 -2.012 1.00 93.44 190 LEU A CA 1
ATOM 1572 C C . LEU A 1 190 ? 6.803 -10.555 -0.695 1.00 93.44 190 LEU A C 1
ATOM 1574 O O . LEU A 1 190 ? 5.905 -11.394 -0.641 1.00 93.44 190 LEU A O 1
ATOM 1578 N N . ILE A 1 191 ? 7.499 -10.175 0.376 1.00 89.00 191 ILE A N 1
ATOM 1579 C CA . ILE A 1 191 ? 7.290 -10.741 1.708 1.00 89.00 191 ILE A CA 1
ATOM 1580 C C . ILE A 1 191 ? 6.796 -9.644 2.643 1.00 89.00 191 ILE A C 1
ATOM 1582 O O . ILE A 1 191 ? 7.469 -8.633 2.836 1.00 89.00 191 ILE A O 1
ATOM 1586 N N . TRP A 1 192 ? 5.634 -9.864 3.254 1.00 85.50 192 TRP A N 1
ATOM 1587 C CA . TRP A 1 192 ? 5.045 -8.957 4.232 1.00 85.50 192 TRP A CA 1
ATOM 1588 C C . TRP A 1 192 ? 4.447 -9.732 5.409 1.00 85.50 192 TRP A C 1
ATOM 1590 O O . TRP A 1 192 ? 3.616 -10.616 5.219 1.00 85.50 192 TRP A O 1
ATOM 1600 N N . GLU A 1 193 ? 4.877 -9.413 6.635 1.00 83.00 193 GLU A N 1
ATOM 1601 C CA . GLU A 1 193 ? 4.405 -10.049 7.883 1.00 83.00 193 GLU A CA 1
ATOM 1602 C C . GLU A 1 193 ? 4.358 -11.597 7.828 1.00 83.00 193 GLU A C 1
ATOM 1604 O O . GLU A 1 193 ? 3.435 -12.234 8.330 1.00 83.00 193 GLU A O 1
ATOM 1609 N N . GLY A 1 194 ? 5.370 -12.216 7.205 1.00 80.25 194 GLY A N 1
ATOM 1610 C CA . GLY A 1 194 ? 5.485 -13.675 7.074 1.00 80.25 194 GLY A CA 1
ATOM 1611 C C . GLY A 1 194 ? 4.649 -14.292 5.948 1.00 80.25 194 GLY A C 1
ATOM 1612 O O . GLY A 1 194 ? 4.755 -15.492 5.703 1.00 80.25 194 GLY A O 1
ATOM 1613 N N . GLN A 1 195 ? 3.854 -13.496 5.232 1.00 83.94 195 GLN A N 1
ATOM 1614 C CA . GLN A 1 195 ? 3.211 -13.908 3.988 1.00 83.94 195 GLN A CA 1
ATOM 1615 C C . GLN A 1 195 ? 4.152 -13.628 2.818 1.00 83.94 195 GLN A C 1
ATOM 1617 O O . GLN A 1 195 ? 4.711 -12.538 2.722 1.00 83.94 195 GLN A O 1
ATOM 1622 N N . CYS A 1 196 ? 4.330 -14.615 1.942 1.00 89.88 196 CYS A N 1
ATOM 1623 C CA . CYS A 1 196 ? 5.093 -14.481 0.706 1.00 89.88 196 CYS A CA 1
ATOM 1624 C C . CYS A 1 196 ? 4.130 -14.538 -0.478 1.00 89.88 196 CYS A C 1
ATOM 1626 O O . CYS A 1 196 ? 3.278 -15.429 -0.542 1.00 89.88 196 CYS A O 1
ATOM 1628 N N . LEU A 1 197 ? 4.273 -13.594 -1.400 1.00 90.75 197 LEU A N 1
ATOM 1629 C CA . LEU A 1 197 ? 3.505 -13.520 -2.628 1.00 90.75 197 LEU A CA 1
ATOM 1630 C C . LEU A 1 197 ? 4.488 -13.558 -3.803 1.00 90.75 197 LEU A C 1
ATOM 1632 O O . LEU A 1 197 ? 5.409 -12.744 -3.880 1.00 90.75 197 LEU A O 1
ATOM 1636 N N . ILE A 1 198 ? 4.306 -14.551 -4.675 1.00 92.38 198 ILE A N 1
ATOM 1637 C CA . ILE A 1 198 ? 5.138 -14.788 -5.858 1.00 92.38 198 ILE A CA 1
ATOM 1638 C C . ILE A 1 198 ? 4.330 -14.345 -7.073 1.00 92.38 198 ILE A C 1
ATOM 1640 O O . ILE A 1 198 ? 3.197 -14.787 -7.253 1.00 92.38 198 ILE A O 1
ATOM 1644 N N . ILE A 1 199 ? 4.894 -13.446 -7.874 1.00 93.00 199 ILE A N 1
ATOM 1645 C CA . ILE A 1 199 ? 4.210 -12.803 -9.000 1.00 93.00 199 ILE A CA 1
ATOM 1646 C C . ILE A 1 199 ? 5.056 -12.971 -10.245 1.00 93.00 199 ILE A C 1
ATOM 1648 O O . ILE A 1 199 ? 6.220 -12.577 -10.260 1.00 93.00 199 ILE A O 1
ATOM 1652 N N . LYS A 1 200 ? 4.466 -13.465 -11.325 1.00 92.25 200 LYS A N 1
ATOM 1653 C CA . LYS A 1 200 ? 5.146 -13.491 -12.616 1.00 92.25 200 LYS A CA 1
ATOM 1654 C C . LYS A 1 200 ? 5.307 -12.069 -13.170 1.00 92.25 200 LYS A C 1
ATOM 1656 O O . LYS A 1 200 ? 4.340 -11.312 -13.232 1.00 92.25 200 LYS A O 1
ATOM 1661 N N . ARG A 1 201 ? 6.517 -11.696 -13.604 1.00 92.19 201 ARG A N 1
ATOM 1662 C CA . ARG A 1 201 ? 6.755 -10.406 -14.286 1.00 92.19 201 ARG A CA 1
ATOM 1663 C C . ARG A 1 201 ? 5.939 -10.313 -15.580 1.00 92.19 201 ARG A C 1
ATOM 1665 O O . ARG A 1 201 ? 5.634 -11.335 -16.191 1.00 92.19 201 ARG A O 1
ATOM 1672 N N . MET A 1 202 ? 5.638 -9.090 -16.025 1.00 92.31 202 MET A N 1
ATOM 1673 C CA . MET A 1 202 ? 4.840 -8.811 -17.234 1.00 92.31 202 MET A CA 1
ATOM 1674 C C . MET A 1 202 ? 3.403 -9.361 -17.209 1.00 92.31 202 MET A C 1
ATOM 1676 O O . MET A 1 202 ? 2.767 -9.463 -18.255 1.00 92.31 202 MET A O 1
ATOM 1680 N N . VAL A 1 203 ? 2.888 -9.716 -16.032 1.00 92.44 203 VAL A N 1
ATOM 1681 C CA . VAL A 1 203 ? 1.493 -10.114 -15.832 1.00 92.44 203 VAL A CA 1
ATOM 1682 C C . VAL A 1 203 ? 0.820 -9.076 -14.946 1.00 92.44 203 VAL A C 1
ATOM 1684 O O . VAL A 1 203 ? 1.394 -8.644 -13.943 1.00 92.44 203 VAL A O 1
ATOM 1687 N N . GLU A 1 204 ? -0.382 -8.667 -15.339 1.00 94.44 204 GLU A N 1
ATOM 1688 C CA . GLU A 1 204 ? -1.218 -7.767 -14.553 1.00 94.44 204 GLU A CA 1
ATOM 1689 C C . GLU A 1 204 ? -1.669 -8.470 -13.274 1.00 94.44 204 GLU A C 1
ATOM 1691 O O . GLU A 1 204 ? -2.148 -9.607 -13.290 1.00 94.44 204 GLU A O 1
ATOM 1696 N N . VAL A 1 205 ? -1.491 -7.795 -12.145 1.00 95.06 205 VAL A N 1
ATOM 1697 C CA . VAL A 1 205 ? -1.864 -8.315 -10.835 1.00 95.06 205 VAL A CA 1
ATOM 1698 C C . VAL A 1 205 ? -2.454 -7.197 -9.995 1.00 95.06 205 VAL A C 1
ATOM 1700 O O . VAL A 1 205 ? -1.974 -6.065 -10.007 1.00 95.06 205 VAL A O 1
ATOM 1703 N N . VAL A 1 206 ? -3.486 -7.523 -9.225 1.00 95.19 206 VAL A N 1
ATOM 1704 C CA . VAL A 1 206 ? -4.021 -6.609 -8.218 1.00 95.19 206 VAL A CA 1
ATOM 1705 C C . VAL A 1 206 ? -3.306 -6.869 -6.902 1.00 95.19 206 VAL A C 1
ATOM 1707 O O . VAL A 1 206 ? -3.312 -7.996 -6.407 1.00 95.19 206 VAL A O 1
ATOM 1710 N N . LEU A 1 207 ? -2.711 -5.833 -6.315 1.00 94.38 207 LEU A N 1
ATOM 1711 C CA . LEU A 1 207 ? -2.019 -5.916 -5.034 1.00 94.38 207 LEU A CA 1
ATOM 1712 C C . LEU A 1 207 ? -2.552 -4.896 -4.024 1.00 94.38 207 LEU A C 1
ATOM 1714 O O . LEU A 1 207 ? -2.836 -3.752 -4.381 1.00 94.38 207 LEU A O 1
ATOM 1718 N N . PRO A 1 208 ? -2.627 -5.274 -2.738 1.00 93.50 208 PRO A N 1
ATOM 1719 C CA . PRO A 1 208 ? -2.689 -4.317 -1.644 1.00 93.50 208 PRO A CA 1
ATOM 1720 C C . PRO A 1 208 ? -1.493 -3.357 -1.656 1.00 93.50 208 PRO A C 1
ATOM 1722 O O . PRO A 1 208 ? -0.360 -3.768 -1.929 1.00 93.50 208 PRO A O 1
ATOM 1725 N N . GLY A 1 209 ? -1.729 -2.106 -1.274 1.00 90.50 209 GLY A N 1
ATOM 1726 C CA . GLY A 1 209 ? -0.713 -1.060 -1.186 1.00 90.50 209 GLY A CA 1
ATOM 1727 C C . GLY A 1 209 ? 0.533 -1.439 -0.379 1.00 90.50 209 GLY A C 1
ATOM 1728 O O . GLY A 1 209 ? 1.646 -1.142 -0.798 1.00 90.50 209 GLY A O 1
ATOM 1729 N N . PHE A 1 210 ? 0.393 -2.175 0.722 1.00 88.31 210 PHE A N 1
ATOM 1730 C CA . PHE A 1 210 ? 1.527 -2.601 1.546 1.00 88.31 210 PHE A CA 1
ATOM 1731 C C . PHE A 1 210 ? 2.521 -3.505 0.798 1.00 88.31 210 PHE A C 1
ATOM 1733 O O . PHE A 1 210 ? 3.712 -3.466 1.095 1.00 88.31 210 PHE A O 1
ATOM 1740 N N . TYR A 1 211 ? 2.081 -4.288 -0.195 1.00 93.31 211 TYR A N 1
ATOM 1741 C CA . TYR A 1 211 ? 3.003 -5.051 -1.045 1.00 93.31 211 TYR A CA 1
ATOM 1742 C 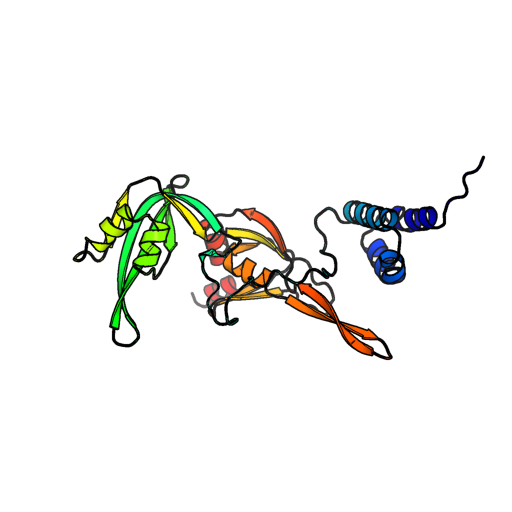C . TYR A 1 211 ? 3.739 -4.143 -2.036 1.00 93.31 211 TYR A C 1
ATOM 1744 O O . TYR A 1 211 ? 4.918 -4.372 -2.309 1.00 93.31 211 TYR A O 1
ATOM 1752 N N . LEU A 1 212 ? 3.089 -3.082 -2.520 1.00 91.81 212 LEU A N 1
ATOM 1753 C CA . LEU A 1 212 ? 3.750 -2.059 -3.334 1.00 91.81 212 LEU A CA 1
ATOM 1754 C C . LEU A 1 212 ? 4.805 -1.293 -2.534 1.00 91.81 212 LEU A C 1
ATOM 1756 O O . LEU A 1 212 ? 5.869 -0.986 -3.057 1.00 91.81 212 LEU A O 1
ATOM 1760 N N . GLU A 1 213 ? 4.584 -1.071 -1.238 1.00 88.44 213 GLU A N 1
ATOM 1761 C CA . GLU A 1 213 ? 5.613 -0.498 -0.362 1.00 88.44 213 GLU A CA 1
ATOM 1762 C C . GLU A 1 213 ? 6.812 -1.421 -0.193 1.00 88.44 213 GLU A C 1
ATOM 1764 O O . GLU A 1 213 ? 7.949 -0.951 -0.168 1.00 88.44 213 GLU A O 1
ATOM 1769 N N . VAL A 1 214 ? 6.588 -2.734 -0.092 1.00 90.19 214 VAL A N 1
ATOM 1770 C CA . VAL A 1 214 ? 7.691 -3.704 -0.092 1.00 90.19 214 VAL A CA 1
ATOM 1771 C C . VAL A 1 214 ? 8.477 -3.592 -1.397 1.00 90.19 214 VAL A C 1
ATOM 1773 O O . VAL A 1 214 ? 9.701 -3.534 -1.352 1.00 90.19 214 VAL A O 1
ATOM 1776 N N . ALA A 1 215 ? 7.798 -3.486 -2.542 1.00 90.31 215 ALA A N 1
ATOM 1777 C CA . ALA A 1 215 ? 8.446 -3.322 -3.842 1.00 90.31 215 ALA A CA 1
ATOM 1778 C C . ALA A 1 215 ? 9.191 -1.979 -3.994 1.00 90.31 215 ALA A C 1
ATOM 1780 O O . ALA A 1 215 ? 10.280 -1.946 -4.566 1.00 90.31 215 ALA A O 1
ATOM 1781 N N . ASP A 1 216 ? 8.652 -0.880 -3.461 1.00 88.00 216 ASP A N 1
ATOM 1782 C CA . ASP A 1 216 ? 9.304 0.440 -3.435 1.00 88.00 216 ASP A CA 1
ATOM 1783 C C . ASP A 1 216 ? 10.580 0.443 -2.590 1.00 88.00 216 ASP A C 1
ATOM 1785 O O . ASP A 1 216 ? 11.552 1.124 -2.916 1.00 88.00 216 ASP A O 1
ATOM 1789 N N . ASN A 1 217 ? 10.568 -0.307 -1.486 1.00 87.62 217 ASN A N 1
ATOM 1790 C CA . ASN A 1 217 ? 11.698 -0.394 -0.568 1.00 87.62 217 ASN A CA 1
ATOM 1791 C C . ASN A 1 217 ? 12.704 -1.486 -0.963 1.00 87.62 217 ASN A C 1
ATOM 1793 O O . ASN A 1 217 ? 13.851 -1.441 -0.509 1.00 87.62 217 ASN A O 1
ATOM 1797 N N . ALA A 1 218 ? 12.308 -2.437 -1.817 1.00 88.81 218 ALA A N 1
ATOM 1798 C CA . ALA A 1 218 ? 13.176 -3.469 -2.372 1.00 88.81 218 ALA A CA 1
ATOM 1799 C C . ALA A 1 218 ? 14.197 -2.830 -3.317 1.00 88.81 218 ALA A C 1
ATOM 1801 O O . ALA A 1 218 ? 13.959 -2.614 -4.508 1.00 88.81 218 ALA A O 1
ATOM 1802 N N . THR A 1 219 ? 15.344 -2.474 -2.751 1.00 88.62 219 THR A N 1
ATOM 1803 C CA . THR A 1 219 ? 16.391 -1.719 -3.422 1.00 88.62 219 THR A CA 1
ATOM 1804 C C . THR A 1 219 ? 17.753 -2.339 -3.155 1.00 88.62 219 THR A C 1
ATOM 1806 O O . THR A 1 219 ? 18.030 -2.827 -2.061 1.00 88.62 219 THR A O 1
ATOM 1809 N N . ARG A 1 220 ? 18.629 -2.279 -4.159 1.00 86.38 220 ARG A N 1
ATOM 1810 C CA . ARG A 1 220 ? 20.018 -2.726 -4.069 1.00 86.38 220 ARG A CA 1
ATOM 1811 C C . ARG A 1 220 ? 20.982 -1.594 -4.362 1.00 86.38 220 ARG A C 1
ATOM 1813 O O . ARG A 1 220 ? 20.780 -0.793 -5.277 1.00 86.38 220 ARG A O 1
ATOM 1820 N N . ASP A 1 221 ? 22.075 -1.569 -3.617 1.00 87.94 221 ASP A N 1
ATOM 1821 C CA . ASP A 1 221 ? 23.144 -0.606 -3.834 1.00 87.94 221 ASP A CA 1
ATOM 1822 C C . ASP A 1 221 ? 23.901 -0.916 -5.131 1.00 87.94 221 ASP A C 1
ATOM 1824 O O . ASP A 1 221 ? 24.296 -2.054 -5.399 1.00 87.94 221 ASP A O 1
ATOM 1828 N N . HIS A 1 222 ? 24.121 0.113 -5.948 1.00 84.81 222 HIS A N 1
ATOM 1829 C CA . HIS A 1 222 ? 24.905 0.012 -7.170 1.00 84.81 222 HIS A CA 1
ATOM 1830 C C . HIS A 1 222 ? 26.311 0.562 -6.943 1.00 84.81 222 HIS A C 1
ATOM 1832 O O . HIS A 1 222 ? 26.484 1.734 -6.597 1.00 84.81 222 HIS A O 1
ATOM 1838 N N . TYR A 1 223 ? 27.316 -0.282 -7.168 1.00 87.62 223 TYR A N 1
ATOM 1839 C CA . TYR A 1 223 ? 28.725 0.063 -7.011 1.00 87.62 223 TY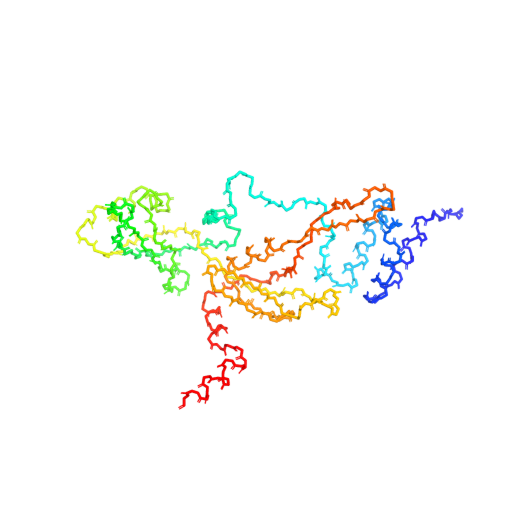R A CA 1
ATOM 1840 C C . TYR A 1 223 ? 29.444 0.065 -8.362 1.00 87.62 223 TYR A C 1
ATOM 1842 O O . TYR A 1 223 ? 29.202 -0.802 -9.199 1.00 87.62 223 TYR A O 1
ATOM 1850 N N . THR A 1 224 ? 30.370 1.005 -8.537 1.00 86.12 224 THR A N 1
ATOM 1851 C CA . THR A 1 224 ? 31.411 0.982 -9.577 1.00 86.12 224 THR A CA 1
ATOM 1852 C C . THR A 1 224 ? 32.744 0.646 -8.936 1.00 86.12 224 THR A C 1
ATOM 1854 O O . THR A 1 224 ? 33.001 1.029 -7.793 1.00 86.12 224 THR A O 1
ATOM 1857 N N . GLN A 1 225 ? 33.589 -0.069 -9.671 1.00 84.19 225 GLN A N 1
ATOM 185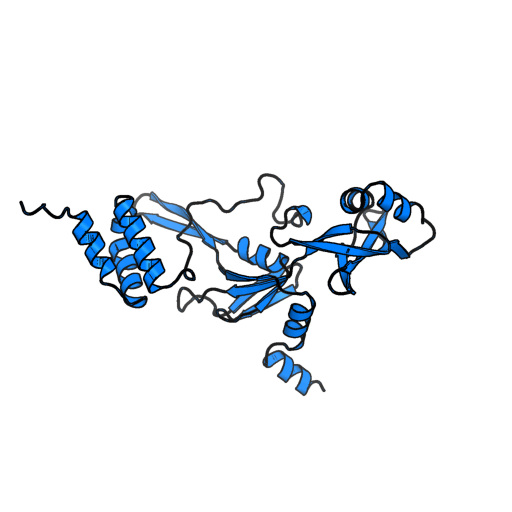8 C CA . GLN A 1 225 ? 34.976 -0.288 -9.304 1.00 84.19 225 GLN A CA 1
ATOM 1859 C C . GLN A 1 225 ? 35.862 0.407 -10.333 1.00 84.19 225 GLN A C 1
ATOM 1861 O O . GLN A 1 225 ? 35.961 -0.026 -11.478 1.00 84.19 225 GLN A O 1
ATOM 1866 N N . THR A 1 226 ? 36.507 1.490 -9.913 1.00 83.44 226 THR A N 1
ATOM 1867 C CA . THR A 1 226 ? 37.571 2.147 -10.679 1.00 83.44 226 THR A CA 1
ATOM 1868 C C . THR A 1 226 ? 38.926 1.559 -10.271 1.00 83.44 226 THR A C 1
ATOM 1870 O O . THR A 1 226 ? 39.117 1.338 -9.071 1.00 83.44 226 THR A O 1
ATOM 1873 N N . PRO A 1 227 ? 39.868 1.331 -11.211 1.00 80.94 227 PRO A N 1
ATOM 1874 C CA . PRO A 1 227 ? 41.128 0.616 -10.954 1.00 80.94 227 PRO A CA 1
ATOM 1875 C C . PRO A 1 227 ? 41.962 1.132 -9.769 1.00 80.94 227 PRO A C 1
ATOM 1877 O O . PRO A 1 227 ? 42.667 0.347 -9.147 1.00 80.94 227 PRO A O 1
ATOM 1880 N N . GLU A 1 228 ? 41.836 2.412 -9.408 1.00 85.31 228 GLU A N 1
ATOM 1881 C CA . GLU A 1 228 ? 42.661 3.055 -8.372 1.00 85.31 228 GLU A CA 1
ATOM 1882 C C . GLU A 1 228 ? 41.898 3.448 -7.094 1.00 85.31 228 GLU A C 1
ATOM 1884 O O . GLU A 1 228 ? 42.517 3.718 -6.070 1.00 85.31 228 GLU A O 1
ATOM 1889 N N . GLN A 1 229 ? 40.558 3.487 -7.118 1.00 74.19 229 GLN A N 1
ATOM 1890 C CA . GLN A 1 229 ? 39.752 4.066 -6.020 1.00 74.19 229 GLN A CA 1
ATOM 1891 C C . GLN A 1 229 ? 38.846 3.055 -5.292 1.00 74.19 229 GLN A C 1
ATOM 1893 O O . GLN A 1 229 ? 38.017 3.441 -4.469 1.00 74.19 229 GLN A O 1
ATOM 1898 N N . GLY A 1 230 ? 38.991 1.755 -5.565 1.00 87.38 230 GLY A N 1
ATOM 1899 C CA . GLY A 1 230 ? 38.172 0.714 -4.937 1.00 87.38 230 GLY A CA 1
ATOM 1900 C C . GLY A 1 230 ? 36.692 0.767 -5.349 1.00 87.38 230 GLY A C 1
ATOM 1901 O O . GLY A 1 230 ? 36.333 1.347 -6.376 1.00 87.38 230 GLY A O 1
ATOM 1902 N N . ARG A 1 231 ? 35.818 0.107 -4.574 1.00 87.62 231 ARG A N 1
ATOM 1903 C CA . ARG A 1 231 ? 34.364 0.099 -4.820 1.00 87.62 231 ARG A CA 1
ATOM 1904 C C . ARG A 1 231 ? 33.734 1.391 -4.300 1.00 87.62 231 ARG A C 1
ATOM 190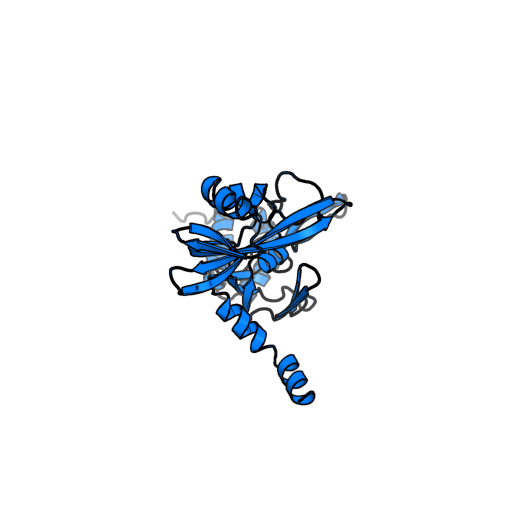6 O O . ARG A 1 231 ? 33.726 1.628 -3.095 1.00 87.62 231 ARG A O 1
ATOM 1913 N N . LYS A 1 232 ? 33.132 2.181 -5.189 1.00 86.50 232 LYS A N 1
ATOM 1914 C CA . LYS A 1 232 ? 32.382 3.397 -4.847 1.00 86.50 232 LYS A CA 1
ATOM 1915 C C . LYS A 1 232 ? 30.895 3.194 -5.123 1.00 86.50 232 LYS A C 1
ATOM 1917 O O . LYS A 1 232 ? 30.518 2.748 -6.205 1.00 86.50 232 LYS A O 1
ATOM 1922 N N . LYS A 1 233 ? 30.038 3.522 -4.151 1.00 85.69 233 LYS A N 1
ATOM 1923 C CA . LYS A 1 233 ? 28.577 3.508 -4.328 1.00 85.69 233 LYS A CA 1
ATOM 1924 C C . LYS A 1 233 ? 28.176 4.651 -5.266 1.00 85.69 233 LYS A C 1
ATOM 1926 O O . LYS A 1 233 ? 28.459 5.807 -4.967 1.00 85.69 233 LYS A O 1
ATOM 1931 N N . ILE A 1 234 ? 27.541 4.320 -6.387 1.00 87.44 234 ILE A N 1
ATOM 1932 C CA . ILE A 1 234 ? 27.069 5.284 -7.398 1.00 87.44 234 ILE A CA 1
ATOM 1933 C C . ILE A 1 234 ? 25.620 5.673 -7.140 1.00 87.44 234 ILE A C 1
ATOM 1935 O O . ILE A 1 234 ? 25.230 6.815 -7.356 1.00 87.44 234 ILE A O 1
ATOM 1939 N N . GLY A 1 235 ? 24.811 4.714 -6.697 1.00 84.19 235 GLY A N 1
ATOM 1940 C CA . GLY A 1 235 ? 23.377 4.909 -6.576 1.00 84.19 235 GLY A CA 1
ATOM 1941 C C . GLY A 1 235 ? 22.679 3.694 -5.997 1.00 84.19 235 GLY A C 1
ATOM 1942 O O . GLY A 1 235 ? 23.311 2.810 -5.411 1.00 84.19 235 GLY A O 1
ATOM 1943 N N . VAL A 1 236 ? 21.366 3.676 -6.166 1.00 84.88 236 VAL A N 1
ATOM 1944 C CA . VAL A 1 236 ? 20.473 2.624 -5.693 1.00 84.88 236 VAL A CA 1
ATOM 1945 C C . VAL A 1 236 ? 19.580 2.213 -6.862 1.00 84.88 236 VAL A C 1
ATOM 1947 O O . VAL A 1 236 ? 19.141 3.060 -7.634 1.00 84.88 236 VAL A O 1
ATOM 1950 N N . ILE A 1 237 ? 19.363 0.912 -7.031 1.00 83.00 237 ILE A N 1
ATOM 1951 C CA . ILE A 1 237 ? 18.516 0.338 -8.079 1.00 83.00 237 ILE A CA 1
ATOM 1952 C C . ILE A 1 237 ? 17.344 -0.360 -7.399 1.00 83.00 237 ILE A C 1
ATOM 1954 O O . ILE A 1 237 ? 17.559 -1.192 -6.521 1.00 83.00 237 ILE A O 1
ATOM 1958 N N . GLN A 1 238 ? 16.120 -0.062 -7.823 1.00 85.00 238 GLN A N 1
ATOM 1959 C CA . GLN A 1 238 ? 14.938 -0.805 -7.391 1.00 85.00 238 GLN A CA 1
ATOM 1960 C C . GLN A 1 238 ? 14.959 -2.224 -7.983 1.00 85.00 238 GLN A C 1
ATOM 1962 O O . GLN A 1 238 ? 15.196 -2.402 -9.179 1.00 85.00 238 GLN A O 1
ATOM 1967 N N . GLU A 1 239 ? 14.754 -3.241 -7.147 1.00 88.31 239 GLU A N 1
ATOM 1968 C CA . GLU A 1 239 ? 14.797 -4.656 -7.547 1.00 88.31 239 GLU A CA 1
ATOM 1969 C C . GLU A 1 239 ? 13.524 -5.087 -8.284 1.00 88.31 239 GLU A C 1
ATOM 1971 O O . GLU A 1 239 ? 13.574 -5.830 -9.274 1.00 88.31 239 GLU A O 1
ATOM 1976 N N . TYR A 1 240 ? 12.380 -4.571 -7.830 1.00 91.06 240 TYR A N 1
ATOM 1977 C CA . TYR A 1 240 ? 11.057 -4.901 -8.352 1.00 91.06 240 TYR A CA 1
ATOM 1978 C C . TYR A 1 240 ? 10.331 -3.655 -8.868 1.00 91.06 240 TYR A C 1
ATOM 1980 O O . TYR A 1 240 ? 9.322 -3.258 -8.290 1.00 91.06 240 TYR A O 1
ATOM 1988 N N . PRO A 1 241 ? 10.823 -3.007 -9.940 1.00 90.75 241 PRO A N 1
ATOM 1989 C CA . PRO A 1 241 ? 10.109 -1.887 -10.528 1.00 90.75 241 PRO A CA 1
ATOM 1990 C C . PRO A 1 241 ? 8.788 -2.366 -11.140 1.00 90.75 241 PRO A C 1
ATOM 1992 O O . PRO A 1 241 ? 8.721 -3.429 -11.767 1.00 90.75 241 PRO A O 1
ATOM 1995 N N . TYR A 1 242 ? 7.743 -1.565 -10.967 1.00 92.81 242 TYR A N 1
ATOM 1996 C CA . TYR A 1 242 ? 6.402 -1.824 -11.478 1.00 92.81 242 TYR A CA 1
ATOM 1997 C C . TYR A 1 242 ? 5.783 -0.542 -12.034 1.00 92.81 242 TYR A C 1
ATOM 1999 O O . TYR A 1 242 ? 6.241 0.565 -11.757 1.00 92.81 242 TYR A O 1
ATOM 2007 N N . THR A 1 243 ? 4.749 -0.706 -12.850 1.00 90.56 243 THR A N 1
ATOM 2008 C CA . THR A 1 243 ? 3.900 0.384 -13.338 1.00 90.56 243 THR A CA 1
ATOM 2009 C C . THR A 1 243 ? 2.502 0.184 -12.776 1.00 90.56 243 THR A C 1
ATOM 2011 O O . THR A 1 243 ? 1.933 -0.899 -12.911 1.00 90.56 243 THR A O 1
ATOM 2014 N N . THR A 1 244 ? 1.956 1.222 -12.147 1.00 91.56 244 THR A N 1
ATOM 2015 C CA . THR A 1 244 ? 0.557 1.246 -11.712 1.00 91.56 244 THR A CA 1
ATOM 2016 C C . THR A 1 244 ? -0.342 1.543 -12.903 1.00 91.56 244 THR A C 1
ATOM 2018 O O . THR A 1 244 ? -0.137 2.543 -13.588 1.00 91.56 244 THR A O 1
ATOM 2021 N N . LEU A 1 245 ? -1.323 0.676 -13.148 1.00 85.50 245 LEU A N 1
ATOM 2022 C CA . LEU A 1 245 ? -2.277 0.809 -14.248 1.00 85.50 245 LEU A CA 1
ATOM 2023 C C . LEU A 1 245 ? -3.516 1.585 -13.799 1.00 85.50 245 LEU A C 1
ATOM 2025 O O . LEU A 1 245 ? -3.885 2.582 -14.415 1.00 85.50 245 LEU A O 1
ATOM 2029 N N . ARG A 1 246 ? -4.128 1.156 -12.690 1.00 90.00 246 ARG A N 1
ATOM 2030 C CA . ARG A 1 246 ? -5.295 1.810 -12.082 1.00 90.00 246 ARG A CA 1
ATOM 2031 C C . ARG A 1 246 ? -5.451 1.436 -10.613 1.00 90.00 246 ARG A C 1
ATOM 2033 O O . ARG A 1 246 ? -4.850 0.477 -10.124 1.00 90.00 246 ARG A O 1
ATOM 2040 N N . GLU A 1 247 ? -6.314 2.171 -9.926 1.00 87.44 247 GLU A N 1
ATOM 2041 C CA . GLU A 1 247 ? -6.864 1.731 -8.648 1.00 87.44 247 GLU A CA 1
ATOM 2042 C C . GLU A 1 247 ? -7.856 0.576 -8.878 1.00 87.44 247 GLU A C 1
ATOM 2044 O O . GLU A 1 247 ? -8.627 0.562 -9.843 1.00 87.44 247 GLU A O 1
ATOM 2049 N N . ALA A 1 248 ? -7.805 -0.417 -7.998 1.00 90.38 248 ALA A N 1
ATOM 2050 C CA . ALA A 1 248 ? -8.638 -1.606 -8.022 1.00 90.38 248 ALA A CA 1
ATOM 2051 C C . ALA A 1 248 ? -9.397 -1.753 -6.697 1.00 90.38 248 ALA A C 1
ATOM 2053 O O . ALA A 1 248 ? -9.118 -1.110 -5.686 1.00 90.38 248 ALA A O 1
ATOM 2054 N N . SER A 1 249 ? -10.382 -2.637 -6.688 1.00 87.50 249 SER A N 1
ATOM 2055 C CA . SER A 1 249 ? -11.172 -2.970 -5.514 1.00 87.50 249 SER A CA 1
ATOM 2056 C C . SER A 1 249 ? -10.571 -4.144 -4.737 1.00 87.50 249 SER A C 1
ATOM 2058 O O . SER A 1 249 ? -9.906 -5.036 -5.268 1.00 87.50 249 SER A O 1
ATOM 2060 N N . ARG A 1 250 ? -10.902 -4.211 -3.443 1.00 86.00 250 ARG A N 1
ATOM 2061 C CA . ARG A 1 250 ? -10.591 -5.378 -2.604 1.00 86.00 250 ARG A CA 1
ATOM 2062 C C . ARG A 1 250 ? -11.194 -6.674 -3.158 1.00 86.00 250 ARG A C 1
ATOM 2064 O O . ARG A 1 250 ? -10.612 -7.737 -2.971 1.00 86.00 250 ARG A O 1
ATOM 2071 N N . GLN A 1 251 ? -12.369 -6.595 -3.783 1.00 85.81 251 GLN A N 1
ATOM 2072 C CA . GLN A 1 251 ? -13.049 -7.763 -4.342 1.00 85.81 251 GLN A CA 1
ATOM 2073 C C . GLN A 1 251 ? -12.287 -8.328 -5.538 1.00 85.81 251 GLN A C 1
ATOM 2075 O O . GLN A 1 251 ? -12.128 -9.539 -5.604 1.00 85.81 251 GLN A O 1
ATOM 2080 N N . GLU A 1 252 ? -11.746 -7.477 -6.412 1.00 90.00 252 GLU A N 1
ATOM 2081 C CA . GLU A 1 252 ? -10.884 -7.915 -7.518 1.00 90.00 252 GLU A CA 1
ATOM 2082 C C . GLU A 1 252 ? -9.626 -8.618 -7.004 1.00 90.00 252 GLU A C 1
ATOM 2084 O O . GLU A 1 252 ? -9.283 -9.692 -7.490 1.00 90.00 252 GLU A O 1
ATOM 2089 N N . TYR A 1 253 ? -8.981 -8.074 -5.965 1.00 92.12 253 TYR A N 1
ATOM 2090 C CA . TYR A 1 253 ? -7.844 -8.743 -5.328 1.00 92.12 253 TYR A CA 1
ATOM 2091 C C . TYR A 1 253 ? -8.211 -10.126 -4.781 1.00 92.12 253 TYR A C 1
ATOM 2093 O O . TYR A 1 253 ? -7.485 -11.092 -5.009 1.00 92.12 253 TYR A O 1
ATOM 2101 N N . LEU A 1 254 ? -9.325 -10.230 -4.051 1.00 89.69 254 LEU A N 1
ATOM 2102 C CA . LEU A 1 254 ? -9.776 -11.507 -3.497 1.00 89.69 254 LEU A CA 1
ATOM 2103 C C . LEU A 1 254 ? -10.148 -12.491 -4.607 1.00 89.69 254 LEU A C 1
ATOM 2105 O O . LEU A 1 254 ? -9.711 -13.631 -4.551 1.00 89.69 254 LEU A O 1
ATOM 2109 N N . ALA A 1 255 ? -10.849 -12.041 -5.647 1.00 89.81 255 ALA A N 1
ATOM 2110 C CA . ALA A 1 255 ? -11.194 -12.865 -6.798 1.00 89.81 255 ALA A CA 1
ATOM 2111 C C . ALA A 1 255 ? -9.943 -13.392 -7.516 1.00 89.81 255 ALA A C 1
ATOM 2113 O O . ALA A 1 255 ? -9.877 -14.577 -7.831 1.00 89.81 255 ALA A O 1
ATOM 2114 N N . LEU A 1 256 ? -8.925 -12.550 -7.721 1.00 89.38 256 LEU A N 1
ATOM 2115 C CA . LEU A 1 256 ? -7.657 -12.950 -8.339 1.00 89.38 256 LEU A CA 1
ATOM 2116 C C . LEU A 1 256 ? -6.885 -13.931 -7.446 1.00 89.38 256 LEU A C 1
ATOM 2118 O O . LEU A 1 256 ? -6.373 -14.947 -7.919 1.00 89.38 256 LEU A O 1
ATOM 2122 N N . LYS A 1 257 ? -6.853 -13.668 -6.137 1.00 86.75 257 LYS A N 1
ATOM 2123 C CA . LYS A 1 257 ? -6.233 -14.552 -5.147 1.00 86.75 257 LYS A CA 1
ATOM 2124 C C . LYS A 1 257 ? -6.931 -15.914 -5.066 1.00 86.75 257 LYS A C 1
ATOM 2126 O O . LYS A 1 257 ? -6.250 -16.932 -4.949 1.00 86.75 257 LYS A O 1
ATOM 2131 N N . ASP A 1 258 ? -8.258 -15.934 -5.139 1.00 84.25 258 ASP A N 1
ATOM 2132 C CA . ASP A 1 258 ? -9.076 -17.146 -5.067 1.00 84.25 258 ASP A CA 1
ATOM 2133 C C . ASP A 1 258 ? -9.021 -17.953 -6.364 1.00 84.25 258 ASP A C 1
ATOM 2135 O O . ASP A 1 258 ? -8.951 -19.184 -6.308 1.00 84.25 258 ASP A O 1
ATOM 2139 N N . ALA A 1 259 ? -8.990 -17.270 -7.516 1.00 81.69 259 ALA A N 1
ATOM 2140 C CA . ALA A 1 259 ? -8.769 -17.886 -8.822 1.00 81.69 259 ALA A CA 1
ATOM 2141 C C . ALA A 1 259 ? -7.433 -18.641 -8.860 1.00 81.69 259 ALA A C 1
ATOM 2143 O O . ALA A 1 259 ? -7.351 -19.719 -9.457 1.00 81.69 259 ALA A O 1
ATOM 2144 N N . GLY A 1 260 ? -6.421 -18.103 -8.171 1.00 68.38 260 GLY A N 1
ATOM 2145 C CA . GLY A 1 260 ? -5.136 -18.740 -7.926 1.00 68.38 260 GLY A CA 1
ATOM 2146 C C . GLY A 1 260 ? -4.329 -19.049 -9.189 1.00 68.38 260 GLY A C 1
ATOM 2147 O O . GLY A 1 260 ? -4.815 -19.049 -10.329 1.00 68.38 260 GLY A O 1
ATOM 2148 N N . ASP A 1 261 ? -3.061 -19.386 -8.974 1.00 66.94 261 ASP A N 1
ATOM 2149 C CA . ASP A 1 261 ? -2.233 -19.934 -10.041 1.00 66.94 261 ASP A CA 1
ATOM 2150 C C . ASP A 1 261 ? -2.689 -21.349 -10.413 1.00 66.94 261 ASP A C 1
ATOM 2152 O O . ASP A 1 261 ? -3.212 -22.091 -9.573 1.00 66.94 261 ASP A O 1
ATOM 2156 N N . ARG A 1 262 ? -2.456 -21.753 -11.670 1.00 60.62 262 ARG A N 1
ATOM 2157 C CA . ARG A 1 262 ? -2.806 -23.094 -12.187 1.00 60.62 262 ARG A CA 1
ATOM 2158 C C . ARG A 1 262 ? -2.352 -24.215 -11.239 1.00 60.62 262 ARG A C 1
ATOM 2160 O O . ARG A 1 262 ? -3.086 -25.169 -11.022 1.00 60.62 262 ARG A O 1
ATOM 2167 N N . ILE A 1 263 ? -1.191 -24.035 -10.609 1.00 62.50 263 ILE A N 1
ATOM 2168 C CA . ILE A 1 263 ? -0.578 -24.954 -9.637 1.00 62.50 263 ILE A CA 1
ATOM 2169 C C . ILE A 1 263 ? -1.431 -25.112 -8.365 1.00 62.50 263 ILE A C 1
ATOM 2171 O O . ILE A 1 263 ? -1.603 -26.223 -7.869 1.00 62.50 263 ILE A O 1
ATOM 2175 N N . MET A 1 264 ? -1.997 -24.024 -7.833 1.00 63.66 264 MET A N 1
ATOM 2176 C CA . MET A 1 264 ? -2.870 -24.082 -6.651 1.00 63.66 264 MET A CA 1
ATOM 2177 C C . MET A 1 264 ? -4.229 -24.704 -6.981 1.00 63.66 264 MET A C 1
ATOM 2179 O O . MET A 1 264 ? -4.779 -25.432 -6.156 1.00 63.66 264 MET A O 1
ATOM 2183 N N . ARG A 1 265 ? -4.742 -24.463 -8.196 1.00 65.88 265 ARG A N 1
ATOM 2184 C CA . ARG A 1 265 ? -5.946 -25.132 -8.711 1.00 65.88 265 ARG A CA 1
ATOM 2185 C C . ARG A 1 265 ? -5.735 -26.638 -8.865 1.00 65.88 265 ARG A C 1
ATOM 2187 O O . ARG A 1 265 ? -6.542 -27.409 -8.361 1.00 65.88 265 ARG A O 1
ATOM 2194 N N . GLU A 1 266 ? -4.632 -27.050 -9.490 1.00 66.19 266 GLU A N 1
ATOM 2195 C CA . GLU A 1 266 ? -4.263 -28.465 -9.650 1.00 66.19 266 GLU A CA 1
ATOM 2196 C C . GLU A 1 266 ? -4.040 -29.165 -8.300 1.00 66.19 266 GLU A C 1
ATOM 2198 O O . GLU A 1 266 ? -4.394 -30.332 -8.152 1.00 66.19 266 GLU A O 1
ATOM 2203 N N . LYS A 1 267 ? -3.491 -28.461 -7.300 1.00 68.81 267 LYS A N 1
ATOM 2204 C CA . LYS A 1 267 ? -3.337 -28.999 -5.943 1.00 68.81 267 LYS A CA 1
ATOM 2205 C C . LYS A 1 267 ? -4.684 -29.192 -5.240 1.00 68.81 267 LYS A C 1
ATOM 2207 O O . LYS A 1 267 ? -4.927 -30.282 -4.742 1.00 68.81 267 LYS A O 1
ATOM 2212 N N . ARG A 1 268 ? -5.573 -28.185 -5.246 1.00 67.12 268 ARG A N 1
ATOM 2213 C CA . ARG A 1 268 ? -6.925 -28.316 -4.658 1.00 67.12 268 ARG A CA 1
ATOM 2214 C C . ARG A 1 268 ? -7.712 -29.462 -5.289 1.00 67.12 268 ARG A C 1
ATOM 2216 O O . ARG A 1 268 ? -8.264 -30.267 -4.561 1.00 67.12 268 ARG A O 1
ATOM 2223 N N . ALA A 1 269 ? -7.681 -29.578 -6.616 1.00 71.75 269 ALA A N 1
ATOM 2224 C CA . ALA A 1 269 ? -8.378 -30.643 -7.340 1.00 71.75 269 ALA A CA 1
ATOM 2225 C C . ALA A 1 269 ? -7.831 -32.058 -7.065 1.00 71.75 269 ALA A C 1
ATOM 2227 O O . ALA A 1 269 ? -8.471 -33.033 -7.434 1.00 71.75 269 ALA A O 1
ATOM 2228 N N . ARG A 1 270 ? -6.628 -32.185 -6.488 1.00 71.31 270 ARG A N 1
ATOM 2229 C CA . ARG A 1 270 ? -6.058 -33.472 -6.058 1.00 71.31 270 ARG A CA 1
ATOM 2230 C C . ARG A 1 270 ? -6.425 -33.817 -4.611 1.00 71.31 270 ARG A C 1
ATOM 2232 O O . ARG A 1 270 ? -6.397 -34.990 -4.255 1.00 71.31 270 ARG A O 1
ATOM 2239 N N . ASP A 1 271 ? -6.690 -32.800 -3.797 1.00 75.12 271 ASP A N 1
ATOM 2240 C CA . ASP A 1 271 ? -7.023 -32.942 -2.378 1.00 75.12 271 ASP A CA 1
ATOM 2241 C C . ASP A 1 271 ? -8.549 -33.117 -2.149 1.00 75.12 271 ASP A C 1
ATOM 2243 O O . ASP A 1 271 ? -8.948 -33.487 -1.043 1.00 75.12 271 ASP A O 1
ATOM 2247 N N . GLU A 1 272 ? -9.379 -32.864 -3.173 1.00 71.25 272 GLU A N 1
ATOM 2248 C CA . GLU A 1 272 ? -10.830 -33.155 -3.255 1.00 71.25 272 GLU A CA 1
ATOM 2249 C C . GLU A 1 272 ? -11.111 -34.546 -3.848 1.00 71.25 272 GLU A C 1
ATOM 2251 O O . GLU A 1 272 ? -12.019 -35.229 -3.318 1.00 71.25 272 GLU A O 1
#

Foldseek 3Di:
DPPPPDVLNVLLVVLLPDQEPVVLVVVCVVCVVVLVPDDPVSVVSSVVSNCNRVNPPDDDDQDQPAQPDPPDDDDPPPDPPPVVFPQWDFFKFQKKKKFWDWDQDPNDTFIFMWIWTQTPPPSDIGTADGRHHLVRLCVFQNPVVSCVVVVVVVDRIDMDGDIHTGTGWWKFWKAWAQDPDPPQDQWDWFDDPNDIDIGGHRDIAIDTSVSVVSQSPQKDFDWDQDPPPGTDTSHIDRSTDMDTDGTDDPVRNVVDVVVDDPVVVVVVVVVD

Sequence (272 aa):
MAEKETEEYKFIDEFKRMAQEGIIREYEKKNRNRINDAPFEVKDAFDKQWVKVTGYHYYQPVTTAKPNYALHGKNITERSDPRSRKYRAIVNFTEISWQRLRRKISKKFVDLYTLNGVASETNTQRPIFQNLSVDRLKDILGVENALKITDAKEKEYGAITGSFDLSVEGYWEVIFAPAKSENDPTDVWLIWEGQCLIIKRMVEVVLPGFYLEVADNATRDHYTQTPEQGRKKIGVIQEYPYTTLREASRQEYLALKDAGDRIMREKRARDE

Secondary structure (DSSP, 8-state):
------HHHHHHHHHHT--SHHHHHHHHHHHHHHHHHS-HHHHHHHHHHHHHHH-TTS------SPP---SS---TTS---GGG-SSEEEEEEEEEEEEEEEEEETTEEEEEEEEEEEETTT--EEEEEEEE-HHHHHHHH-HHHHHHHHH-TT-SEEEEEEEEEEEEE-EEEEEEPPPSSTTS-SEEEEEETTEEEEEETTSEEEEEHHHHHHHHH-EEEEEEEETTTEEEEEEEEESS-EEEEEEE-HHHHHHHHHH--HHHHHHHHHH-